Protein AF-A0A8I1V3C8-F1 (afdb_monomer_lite)

Foldseek 3Di:
DAWDKDWFAAAFFAAAKAWEFFPPDPFTWIWIWTAHPQGFIWIKTAALDPDAPQPAFGHRAMFNTETDPPRFGWHYKAWYWQPPDDTKIWMWTQGQQGTWIWMQDPVPGIDTPGHPAGRWQDKAHWDAALVSFKIWIWTAHPVQWIWIWMWTSNPPPPTDIDIDTPGGADRDDWDDFNVRDIPTDRPDPDDDDQQDDDFDFPHFDNARPDGFWGWGAGPQQFIWIWGADPRHIDDIDRLPRPDHFDYKYWYWGPSDVQIKIWMWTHDRRWIWIWIAHPVDNDIGDTDTHMHIHTRDPPDNSYHD

Secondary structure (DSSP, 8-state):
---EEEEEEPPPB-SB-EEEE-S-TTTT-EEEEEEBTTSSEEEEEE---SS--SSSS-TT-B---EEESTT--EEEEEEEE-SSSSS-EEEEEEESSEEEEEEEETTTEEEEEEEEEET-SEE---EE-TTS-EEEEEEE-TTSEEEEEEEEGGGTTS--EEEEEEEE-SS-EEEE-TTS-EEEE--SSS-PPTTPPPS--S----BTTBTTEEEEE-TTSBEEEEEEETTEE-PPB-SSTT-B-SEEEEEEESSSTT-EEEEEEEETTEEEEEEEESSSS-EEEEEE-EEEEEE-TT--S-B-

Sequence (304 aa):
MDVQLLSQSLPSVCGRPGLTQGVYGDRGNLELVAPAEDGGIWVFWFNADAIDRRSGPPPGSWSGGLHFAGVRPVRAVAITQVSHGPDFLEVMVLSDAGAERYYWTPAAGFIDAGILIPHARAISALTVNADGSSFRLAAVSPAGEALRLTAQTTSYPHLDWLIEPAGNATEAVVLDVADGSLGMLVADHVSTPAGAVPGFWSTVNGVSGAEGHLVGIDARGCVVFSQRGSSGWCGQRQPWPDLRVDAVAAARTNLDDGGRIDVVVRRGAALYHGWLSCDHDAVRAPRRIYARAWAQPGTSLHRR

Structure (mmCIF, N/CA/C/O backbone):
data_AF-A0A8I1V3C8-F1
#
_entry.id   AF-A0A8I1V3C8-F1
#
loop_
_atom_site.group_PDB
_atom_site.id
_atom_site.type_symbol
_atom_site.label_atom_id
_atom_site.label_alt_id
_atom_site.label_comp_id
_atom_site.label_asym_id
_atom_site.label_entity_id
_atom_site.label_seq_id
_atom_site.pdbx_PDB_ins_code
_atom_site.Cartn_x
_atom_site.Cartn_y
_atom_site.Cartn_z
_atom_site.occupancy
_atom_site.B_iso_or_equiv
_atom_site.auth_seq_id
_atom_site.auth_comp_id
_atom_site.auth_asym_id
_atom_site.auth_atom_id
_atom_site.pdbx_PDB_model_num
ATOM 1 N N . MET A 1 1 ? 31.945 -11.505 -13.570 1.00 63.16 1 MET A N 1
ATOM 2 C CA . MET A 1 1 ? 30.773 -12.362 -13.293 1.00 63.16 1 MET A CA 1
ATOM 3 C C . MET A 1 1 ? 29.613 -11.792 -14.087 1.00 63.16 1 MET A C 1
ATOM 5 O O . MET A 1 1 ? 29.375 -10.596 -13.957 1.00 63.16 1 MET A O 1
ATOM 9 N N . ASP A 1 2 ? 28.964 -12.595 -14.929 1.00 86.62 2 ASP A N 1
ATOM 10 C CA . ASP A 1 2 ? 27.941 -12.104 -15.859 1.00 86.62 2 ASP A CA 1
ATOM 11 C C . ASP A 1 2 ? 26.604 -11.893 -15.148 1.00 86.62 2 ASP A C 1
ATOM 13 O O . ASP A 1 2 ? 26.043 -12.802 -14.535 1.00 86.62 2 ASP A O 1
ATOM 17 N N . VAL A 1 3 ? 26.114 -10.659 -15.217 1.00 90.56 3 VAL A N 1
ATOM 18 C CA . VAL A 1 3 ? 24.848 -10.225 -14.628 1.00 90.56 3 VAL A CA 1
ATOM 19 C C . VAL A 1 3 ? 23.812 -10.127 -15.744 1.00 90.56 3 VAL A C 1
ATOM 21 O O . VAL A 1 3 ? 24.095 -9.570 -16.803 1.00 90.56 3 VAL A O 1
ATOM 24 N N . GLN A 1 4 ? 22.611 -10.653 -15.511 1.00 93.69 4 GLN A N 1
ATOM 25 C CA . GLN A 1 4 ? 21.502 -10.644 -16.466 1.00 93.69 4 GLN A CA 1
ATOM 26 C C . GLN A 1 4 ? 20.264 -10.013 -15.834 1.00 93.69 4 GLN A C 1
ATOM 28 O O . GLN A 1 4 ? 20.115 -9.997 -14.611 1.00 93.69 4 GLN A O 1
ATOM 33 N N . LEU A 1 5 ? 19.366 -9.488 -16.668 1.00 95.25 5 LEU A N 1
ATOM 34 C CA . LEU A 1 5 ? 18.084 -8.992 -16.189 1.00 95.25 5 LEU A CA 1
ATOM 35 C C . LEU A 1 5 ? 17.168 -10.181 -15.890 1.00 95.25 5 LEU A C 1
ATOM 37 O O . LEU A 1 5 ? 16.652 -10.823 -16.804 1.00 95.25 5 LEU A O 1
ATOM 41 N N . LEU A 1 6 ? 16.961 -10.460 -14.607 1.00 96.00 6 LEU A N 1
ATOM 42 C CA . LEU A 1 6 ? 16.039 -11.495 -14.154 1.00 96.00 6 LEU A CA 1
ATOM 43 C C . LEU A 1 6 ? 14.639 -10.918 -13.955 1.00 96.00 6 LEU A C 1
ATOM 45 O O . LEU A 1 6 ? 14.477 -9.735 -13.648 1.00 96.00 6 LEU A O 1
ATOM 49 N N . SER A 1 7 ? 13.623 -11.773 -14.084 1.00 97.00 7 SER A N 1
ATOM 50 C CA . SER A 1 7 ? 12.245 -11.445 -13.726 1.00 97.00 7 SER A CA 1
ATOM 51 C C . SER A 1 7 ? 11.609 -12.586 -12.940 1.00 97.00 7 SER A C 1
ATOM 53 O O . SER A 1 7 ? 11.687 -13.741 -13.352 1.00 97.00 7 SER A O 1
ATOM 55 N N . GLN A 1 8 ? 10.973 -12.257 -11.818 1.00 96.56 8 GLN A N 1
ATOM 56 C CA . GLN A 1 8 ? 10.329 -13.217 -10.923 1.00 96.56 8 GLN A CA 1
ATOM 57 C C . GLN A 1 8 ? 8.932 -12.715 -10.542 1.00 96.56 8 GLN A C 1
ATOM 59 O O . GLN A 1 8 ? 8.695 -11.509 -10.462 1.00 96.56 8 GLN A O 1
ATOM 64 N N . SER A 1 9 ? 7.980 -13.628 -10.335 1.00 96.62 9 SER A N 1
ATOM 65 C CA . SER A 1 9 ? 6.688 -13.245 -9.744 1.00 96.62 9 SER A CA 1
ATOM 66 C C . SER A 1 9 ? 6.916 -12.709 -8.334 1.00 96.62 9 SER A C 1
ATOM 68 O O . SER A 1 9 ? 7.800 -13.210 -7.650 1.00 96.62 9 SER A O 1
ATOM 70 N N . LEU A 1 10 ? 6.134 -11.723 -7.887 1.00 97.12 10 LEU A N 1
ATOM 71 C CA . LEU A 1 10 ? 6.185 -11.334 -6.475 1.00 97.12 10 LEU A CA 1
ATOM 72 C C . LEU A 1 10 ? 5.788 -12.512 -5.561 1.00 97.12 10 LEU A C 1
ATOM 74 O O . LEU A 1 10 ? 5.023 -13.377 -6.008 1.00 97.12 10 LEU A O 1
ATOM 78 N N . PRO A 1 11 ? 6.270 -12.540 -4.303 1.00 96.56 11 PRO A N 1
ATOM 79 C CA . PRO A 1 11 ? 5.794 -13.481 -3.296 1.00 96.56 11 PRO A CA 1
ATOM 80 C C . PRO A 1 11 ? 4.283 -13.338 -3.088 1.00 96.56 11 PRO A C 1
ATOM 82 O O . PRO A 1 11 ? 3.716 -12.273 -3.346 1.00 96.56 11 PRO A O 1
ATOM 85 N N . SER A 1 12 ? 3.638 -14.401 -2.610 1.00 97.38 12 SER A N 1
ATOM 86 C CA . SER A 1 12 ? 2.216 -14.360 -2.277 1.00 97.38 12 SER A CA 1
ATOM 87 C C . SER A 1 12 ? 1.916 -13.318 -1.200 1.00 97.38 12 SER A C 1
ATOM 89 O O . SER A 1 12 ? 2.594 -13.248 -0.172 1.00 97.38 12 SER A O 1
ATOM 91 N N . VAL A 1 13 ? 0.854 -12.548 -1.417 1.00 97.75 13 VAL A N 1
ATOM 92 C CA . VAL A 1 13 ? 0.369 -11.536 -0.471 1.00 97.75 13 VAL A CA 1
ATOM 93 C C . VAL A 1 13 ? -1.077 -11.789 -0.067 1.00 97.75 13 VAL A C 1
ATOM 95 O O . VAL A 1 13 ? -1.836 -12.438 -0.783 1.00 97.75 13 VAL A O 1
ATOM 98 N N . CYS A 1 14 ? -1.491 -11.215 1.051 1.00 96.00 14 CYS A N 1
ATOM 99 C CA . CYS A 1 14 ? -2.864 -11.247 1.535 1.00 96.00 14 CYS A CA 1
ATOM 100 C C . CYS A 1 14 ? -3.304 -9.847 1.996 1.00 96.00 14 CYS A C 1
ATOM 102 O O . CYS A 1 14 ? -2.627 -8.850 1.742 1.00 96.00 14 CYS A O 1
ATOM 104 N N . GLY A 1 15 ? -4.477 -9.761 2.626 1.00 92.38 15 GLY A N 1
ATOM 105 C CA . GLY A 1 15 ? -4.933 -8.544 3.294 1.00 92.38 15 GLY A CA 1
ATOM 106 C C . GLY A 1 15 ? -5.015 -7.309 2.392 1.00 92.38 15 GLY A C 1
ATOM 107 O O . GLY A 1 15 ? -5.267 -7.400 1.185 1.00 92.38 15 GLY A O 1
ATOM 108 N N . ARG A 1 16 ? -4.849 -6.134 2.996 1.00 91.06 16 ARG A N 1
ATOM 109 C CA . ARG A 1 16 ? -4.963 -4.836 2.325 1.00 91.06 16 ARG A CA 1
ATOM 110 C C . ARG A 1 16 ? -3.594 -4.157 2.207 1.00 91.06 16 ARG A C 1
ATOM 112 O O . ARG A 1 16 ? -2.996 -3.897 3.252 1.00 91.06 16 ARG A O 1
ATOM 119 N N . PRO A 1 17 ? -3.097 -3.880 0.985 1.00 95.06 17 PRO A N 1
ATOM 120 C CA . PRO A 1 17 ? -1.816 -3.207 0.796 1.00 95.06 17 PRO A CA 1
ATOM 121 C C . PRO A 1 17 ? -1.904 -1.703 1.095 1.00 95.06 17 PRO A C 1
ATOM 123 O O . PRO A 1 17 ? -2.995 -1.139 1.189 1.00 95.06 17 PRO A O 1
ATOM 126 N N . GLY A 1 18 ? -0.743 -1.057 1.182 1.00 91.75 18 GLY A N 1
ATOM 127 C CA . GLY A 1 18 ? -0.571 0.391 1.279 1.00 91.75 18 GLY A CA 1
ATOM 128 C C . GLY A 1 18 ? 0.423 0.881 0.225 1.00 91.75 18 GLY A C 1
ATOM 129 O O . GLY A 1 18 ? 1.381 0.179 -0.085 1.00 91.75 18 GLY A O 1
ATOM 130 N N . LEU A 1 19 ? 0.196 2.072 -0.330 1.00 92.50 19 LEU A N 1
ATOM 131 C CA . LEU A 1 19 ? 1.017 2.659 -1.391 1.00 92.50 19 LEU A CA 1
ATOM 132 C C . LEU A 1 19 ? 1.271 4.137 -1.090 1.00 92.50 19 LEU A C 1
ATOM 134 O O . LEU A 1 19 ? 0.330 4.856 -0.761 1.00 92.50 19 LEU A O 1
ATOM 138 N N . THR A 1 20 ? 2.509 4.583 -1.271 1.00 90.19 20 THR A N 1
ATOM 139 C CA . THR A 1 20 ? 2.894 6.000 -1.293 1.00 90.19 20 THR A CA 1
ATOM 140 C C . THR A 1 20 ? 3.932 6.235 -2.391 1.00 90.19 20 THR A C 1
ATOM 142 O O . THR A 1 20 ? 4.468 5.282 -2.957 1.00 90.19 20 THR A O 1
ATOM 145 N N . GLN A 1 21 ? 4.229 7.492 -2.702 1.00 89.50 21 GLN A N 1
ATOM 146 C CA . GLN A 1 21 ? 5.472 7.847 -3.382 1.00 89.50 21 GLN A CA 1
ATOM 147 C C . GLN A 1 21 ? 6.462 8.361 -2.333 1.00 89.50 21 GLN A C 1
ATOM 149 O O . GLN A 1 21 ? 6.111 9.221 -1.524 1.00 89.50 21 GLN A O 1
ATOM 154 N N . GLY A 1 22 ? 7.659 7.782 -2.309 1.00 87.31 22 GLY A N 1
ATOM 155 C CA . GLY A 1 22 ? 8.769 8.232 -1.476 1.00 87.31 22 GLY A CA 1
ATOM 156 C C . GLY A 1 22 ? 9.667 9.223 -2.212 1.00 87.31 22 GLY A C 1
ATOM 157 O O . GLY A 1 22 ? 9.389 9.621 -3.343 1.00 87.31 22 GLY A O 1
ATOM 158 N N . VAL A 1 23 ? 10.777 9.596 -1.579 1.00 87.50 23 VAL A N 1
ATOM 159 C CA . VAL A 1 23 ? 11.783 10.508 -2.163 1.00 87.50 23 VAL A CA 1
ATOM 160 C C . VAL A 1 23 ? 13.037 9.789 -2.669 1.00 87.50 23 VAL A C 1
ATOM 162 O O . VAL A 1 23 ? 13.960 10.429 -3.157 1.00 87.50 23 VAL A O 1
ATOM 165 N N . TYR A 1 24 ? 13.081 8.455 -2.594 1.00 86.12 24 TYR A N 1
ATOM 166 C CA . TYR A 1 24 ? 14.216 7.683 -3.101 1.00 86.12 24 TYR A CA 1
ATOM 167 C C . TYR A 1 24 ? 14.290 7.696 -4.623 1.00 86.12 24 TYR A C 1
ATOM 169 O O . TYR A 1 24 ? 13.282 7.510 -5.304 1.00 86.12 24 TYR A O 1
ATOM 177 N N . GLY A 1 25 ? 15.511 7.800 -5.142 1.00 87.38 25 GLY A N 1
ATOM 178 C CA . GLY A 1 25 ? 15.750 7.995 -6.569 1.00 87.38 25 GLY A CA 1
ATOM 179 C C . GLY A 1 25 ? 15.699 9.472 -6.950 1.00 87.38 25 GLY A C 1
ATOM 180 O O . GLY A 1 25 ? 15.557 10.348 -6.104 1.00 87.38 25 GLY A O 1
ATOM 181 N N . ASP A 1 26 ? 15.831 9.751 -8.238 1.00 89.31 26 ASP A N 1
ATOM 182 C CA . ASP A 1 26 ? 15.771 11.115 -8.772 1.00 89.31 26 ASP A CA 1
ATOM 183 C C . ASP A 1 26 ? 14.329 11.621 -8.884 1.00 89.31 26 ASP A C 1
ATOM 185 O O . ASP A 1 26 ? 14.081 12.824 -8.810 1.00 89.31 26 ASP A O 1
ATOM 189 N N . ARG A 1 27 ? 13.372 10.709 -9.102 1.00 89.06 27 ARG A N 1
ATOM 190 C CA . ARG A 1 27 ? 11.952 11.049 -9.309 1.00 89.06 27 ARG A CA 1
ATOM 191 C C . ARG A 1 27 ? 11.041 10.658 -8.149 1.00 89.06 27 ARG A C 1
ATOM 193 O O . ARG A 1 27 ? 9.856 10.974 -8.194 1.00 89.06 27 ARG A O 1
ATOM 200 N N . GLY A 1 28 ? 11.580 9.989 -7.132 1.00 89.75 28 GLY A N 1
ATOM 201 C CA . GLY A 1 28 ? 10.798 9.393 -6.056 1.00 89.75 28 GLY A CA 1
ATOM 202 C C . GLY A 1 28 ? 10.147 8.081 -6.491 1.00 89.75 28 GLY A C 1
ATOM 203 O O . GLY A 1 28 ? 9.271 8.055 -7.360 1.00 89.75 28 GLY A O 1
ATOM 204 N N . ASN A 1 29 ? 10.567 6.979 -5.883 1.00 92.94 29 ASN A N 1
ATOM 205 C CA . ASN A 1 29 ? 10.003 5.658 -6.127 1.00 92.94 29 ASN A CA 1
ATOM 206 C C . ASN A 1 29 ? 8.577 5.538 -5.582 1.00 92.94 29 ASN A C 1
ATOM 208 O O . ASN A 1 29 ? 8.206 6.194 -4.608 1.00 92.94 29 ASN A O 1
ATOM 212 N N . LEU A 1 30 ? 7.782 4.642 -6.175 1.00 94.25 30 LEU A N 1
ATOM 213 C CA . LEU A 1 30 ? 6.568 4.180 -5.495 1.00 94.25 30 LEU A CA 1
ATOM 214 C C . LEU A 1 30 ? 6.969 3.164 -4.443 1.00 94.25 30 LEU A C 1
ATOM 216 O O . LEU A 1 30 ? 7.661 2.208 -4.776 1.00 94.25 30 LEU A O 1
ATOM 220 N N . GLU A 1 31 ? 6.480 3.340 -3.227 1.00 94.62 31 GLU A N 1
ATOM 221 C CA . GLU A 1 31 ? 6.726 2.466 -2.087 1.00 94.62 31 GLU A CA 1
ATOM 222 C C . GLU A 1 31 ? 5.433 1.717 -1.767 1.00 94.62 31 GLU A C 1
ATOM 224 O O . GLU A 1 31 ? 4.398 2.316 -1.460 1.00 94.62 31 GLU A O 1
ATOM 229 N N . LEU A 1 32 ? 5.481 0.394 -1.885 1.00 96.50 32 LEU A N 1
ATOM 230 C CA . LEU A 1 32 ? 4.351 -0.510 -1.708 1.00 96.50 32 LEU A CA 1
ATOM 231 C C . LEU A 1 32 ? 4.630 -1.434 -0.533 1.00 96.50 32 LEU A C 1
ATOM 233 O O . LEU A 1 32 ? 5.617 -2.162 -0.542 1.00 96.50 32 LEU A O 1
ATOM 237 N N . VAL A 1 33 ? 3.713 -1.482 0.424 1.00 96.94 33 VAL A N 1
ATOM 238 C CA . VAL A 1 33 ? 3.708 -2.500 1.477 1.00 96.94 33 VAL A CA 1
ATOM 239 C C . VAL A 1 33 ? 2.502 -3.408 1.316 1.00 96.94 33 VAL A C 1
ATOM 241 O O . VAL A 1 33 ? 1.397 -2.951 1.018 1.00 96.94 33 VAL A O 1
ATOM 244 N N . ALA A 1 34 ? 2.704 -4.706 1.503 1.00 97.31 34 ALA A N 1
ATOM 245 C CA . ALA A 1 34 ? 1.644 -5.696 1.399 1.00 97.31 34 ALA A CA 1
ATOM 246 C C . ALA A 1 34 ? 1.783 -6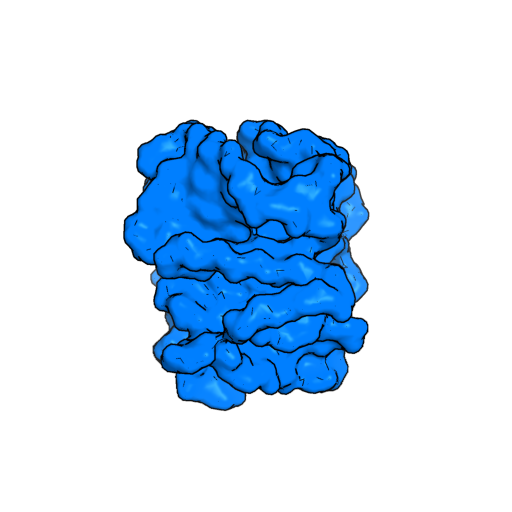.755 2.500 1.00 97.31 34 ALA A C 1
ATOM 248 O O . ALA A 1 34 ? 2.889 -7.262 2.709 1.00 97.31 34 ALA A O 1
ATOM 249 N N . PRO A 1 35 ? 0.683 -7.126 3.179 1.00 97.81 35 PRO A N 1
ATOM 250 C CA . PRO A 1 35 ? 0.680 -8.272 4.077 1.00 97.81 35 PRO A CA 1
ATOM 251 C C . PRO A 1 35 ? 1.119 -9.535 3.333 1.00 97.81 35 PRO A C 1
ATOM 253 O O . PRO A 1 35 ? 0.670 -9.784 2.211 1.00 97.81 35 PRO A O 1
ATOM 256 N N . ALA A 1 36 ? 2.005 -10.321 3.929 1.00 97.75 36 ALA A N 1
ATOM 257 C CA . ALA A 1 36 ? 2.471 -11.569 3.338 1.00 97.75 36 ALA A CA 1
ATOM 258 C C . ALA A 1 36 ? 1.508 -12.722 3.668 1.00 97.75 36 ALA A C 1
ATOM 260 O O . ALA A 1 36 ? 0.981 -12.801 4.778 1.00 97.75 36 ALA A O 1
ATOM 261 N N . GLU A 1 37 ? 1.286 -13.635 2.716 1.00 96.06 37 GLU A N 1
ATOM 262 C CA . GLU A 1 37 ? 0.411 -14.801 2.934 1.00 96.06 37 GLU A CA 1
ATOM 263 C C . GLU A 1 37 ? 0.943 -15.730 4.041 1.00 96.06 37 GLU A C 1
ATOM 265 O O . GLU A 1 37 ? 0.160 -16.297 4.799 1.00 96.06 37 GLU A O 1
ATOM 270 N N . ASP A 1 38 ? 2.266 -15.830 4.185 1.00 93.75 38 ASP A N 1
ATOM 271 C CA . ASP A 1 38 ? 2.954 -16.609 5.220 1.00 93.75 38 ASP A CA 1
ATOM 272 C C . ASP A 1 38 ? 3.261 -15.813 6.505 1.00 93.75 38 ASP A C 1
ATOM 274 O O . ASP A 1 38 ? 4.020 -16.275 7.358 1.00 93.75 38 ASP A O 1
ATOM 278 N N . GLY A 1 39 ? 2.642 -14.638 6.663 1.00 94.75 39 GLY A N 1
ATOM 279 C CA . GLY A 1 39 ? 2.826 -13.745 7.805 1.00 94.75 39 GLY A CA 1
ATOM 280 C C . GLY A 1 39 ? 3.959 -12.735 7.616 1.00 94.75 39 GLY A C 1
ATOM 281 O O . GLY A 1 39 ? 4.860 -12.917 6.800 1.00 94.75 39 GLY A O 1
ATOM 282 N N . GLY A 1 40 ? 3.895 -11.635 8.362 1.00 95.94 40 GLY A N 1
ATOM 283 C CA . GLY A 1 40 ? 4.755 -10.471 8.169 1.00 95.94 40 GLY A CA 1
ATOM 284 C C . GLY A 1 40 ? 4.306 -9.596 7.005 1.00 95.94 40 GLY A C 1
ATOM 285 O O . GLY A 1 40 ? 3.140 -9.599 6.592 1.00 95.94 40 GLY A O 1
ATOM 286 N N 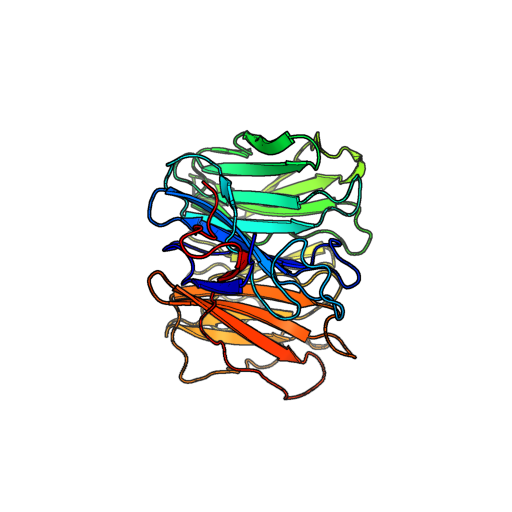. ILE A 1 41 ? 5.238 -8.796 6.498 1.00 97.44 41 ILE A N 1
ATOM 287 C CA . ILE A 1 41 ? 4.969 -7.743 5.519 1.00 97.44 41 ILE A CA 1
ATOM 288 C C . ILE A 1 41 ? 6.078 -7.739 4.476 1.00 97.44 41 ILE A C 1
ATOM 290 O O . ILE A 1 41 ? 7.259 -7.798 4.808 1.00 97.44 41 ILE A O 1
ATOM 294 N N . TRP A 1 42 ? 5.697 -7.617 3.210 1.00 97.69 42 TRP A N 1
ATOM 295 C CA . TRP A 1 42 ? 6.620 -7.286 2.134 1.00 97.69 42 TRP A CA 1
ATOM 296 C C . TRP A 1 42 ? 6.611 -5.787 1.868 1.00 97.69 42 TRP A C 1
ATOM 298 O O . TRP A 1 42 ? 5.538 -5.201 1.721 1.00 97.69 42 TRP A O 1
ATOM 308 N N . VAL A 1 43 ? 7.792 -5.187 1.728 1.00 96.31 43 VAL A N 1
ATOM 309 C CA . VAL A 1 43 ? 7.968 -3.878 1.089 1.00 96.31 43 VAL A CA 1
ATOM 310 C C . VAL A 1 43 ? 8.542 -4.066 -0.314 1.00 96.31 43 VAL A C 1
ATOM 312 O O . VAL A 1 43 ? 9.486 -4.830 -0.510 1.00 96.31 43 VAL A O 1
ATOM 315 N N . PHE A 1 44 ? 7.992 -3.364 -1.294 1.00 97.31 44 PHE A N 1
ATOM 316 C CA . PHE A 1 44 ? 8.465 -3.301 -2.672 1.00 97.31 44 PHE A CA 1
ATOM 317 C C . PHE A 1 44 ? 8.608 -1.842 -3.080 1.00 97.31 44 PHE A C 1
ATOM 319 O O . PHE A 1 44 ? 7.844 -0.999 -2.620 1.00 97.31 44 PHE A O 1
ATOM 326 N N . TRP A 1 45 ? 9.515 -1.570 -4.013 1.00 96.00 45 TRP A N 1
ATOM 327 C CA . TRP A 1 45 ? 9.638 -0.243 -4.604 1.00 96.00 45 TRP A CA 1
ATOM 328 C C . TRP A 1 45 ? 9.649 -0.317 -6.124 1.00 96.00 45 TRP A C 1
ATOM 330 O O . TRP A 1 45 ? 10.246 -1.224 -6.715 1.00 96.00 45 TRP A O 1
ATOM 340 N N . PHE A 1 46 ? 8.965 0.624 -6.763 1.00 96.69 46 PHE A N 1
ATOM 341 C CA . PHE A 1 46 ? 8.990 0.819 -8.207 1.00 96.69 46 PHE A CA 1
ATOM 342 C C . PHE A 1 46 ? 10.036 1.870 -8.549 1.00 96.69 46 PHE A C 1
ATOM 344 O O . PHE A 1 46 ? 9.911 3.009 -8.102 1.00 96.69 46 PHE A O 1
ATOM 351 N N . ASN A 1 47 ? 11.026 1.508 -9.368 1.00 96.06 47 ASN A N 1
ATOM 352 C CA . ASN A 1 47 ? 12.009 2.475 -9.841 1.00 96.06 47 ASN A CA 1
ATOM 353 C C . ASN A 1 47 ? 11.370 3.424 -10.859 1.00 96.06 47 ASN A C 1
ATOM 355 O O . ASN A 1 47 ? 11.092 3.040 -12.000 1.00 96.06 47 ASN A O 1
ATOM 359 N N . ALA A 1 48 ? 11.143 4.657 -10.418 1.00 93.00 48 ALA A N 1
ATOM 360 C CA . ALA A 1 48 ? 10.558 5.726 -11.214 1.00 93.00 48 ALA A CA 1
ATOM 361 C C . ALA A 1 48 ? 11.584 6.506 -12.050 1.00 93.00 48 ALA A C 1
ATOM 363 O O . ALA A 1 48 ? 11.189 7.307 -12.903 1.00 93.00 48 ALA A O 1
ATOM 364 N N . ASP A 1 49 ? 12.879 6.293 -11.818 1.00 91.88 49 ASP A N 1
ATOM 365 C CA . ASP A 1 49 ? 13.947 7.057 -12.453 1.00 91.88 49 ASP A CA 1
ATOM 366 C C . ASP A 1 49 ? 14.015 6.794 -13.958 1.00 91.88 49 ASP A C 1
ATOM 368 O O . ASP A 1 49 ? 13.620 5.741 -14.455 1.00 91.88 49 ASP A O 1
ATOM 372 N N . ALA A 1 50 ? 14.557 7.760 -14.700 1.00 90.81 50 ALA A N 1
ATOM 373 C CA . ALA A 1 50 ? 14.779 7.619 -16.139 1.00 90.81 50 ALA A CA 1
ATOM 374 C C . ALA A 1 50 ? 16.068 6.847 -16.470 1.00 90.81 50 ALA A C 1
ATOM 376 O O . ALA A 1 50 ? 16.191 6.280 -17.555 1.00 90.81 50 ALA A O 1
ATOM 377 N N . ILE A 1 51 ? 17.040 6.845 -15.552 1.00 91.62 51 ILE A N 1
ATOM 378 C CA . ILE A 1 51 ? 18.390 6.326 -15.784 1.00 91.62 51 ILE A CA 1
ATOM 379 C C . ILE A 1 51 ? 18.599 5.049 -14.974 1.00 91.62 51 ILE A C 1
ATOM 381 O O . ILE A 1 51 ? 18.393 5.015 -13.763 1.00 91.62 51 ILE A O 1
ATOM 385 N N . ASP A 1 52 ? 19.062 3.993 -15.643 1.00 91.25 52 ASP A N 1
ATOM 386 C CA . ASP A 1 52 ? 19.419 2.742 -14.981 1.00 91.25 52 ASP A CA 1
ATOM 387 C C . ASP A 1 52 ? 20.804 2.842 -14.331 1.00 91.25 52 ASP A C 1
ATOM 389 O O . ASP A 1 52 ? 21.834 2.845 -15.007 1.00 91.25 52 ASP A O 1
ATOM 393 N N . ARG A 1 53 ? 20.824 2.900 -12.997 1.00 84.69 53 ARG A N 1
ATOM 394 C CA . ARG A 1 53 ? 22.051 2.925 -12.186 1.00 84.69 53 ARG A CA 1
ATOM 395 C C . ARG A 1 53 ? 22.558 1.532 -11.801 1.00 84.69 53 ARG A C 1
ATOM 397 O O . ARG A 1 53 ? 23.584 1.427 -11.134 1.00 84.69 53 ARG A O 1
ATOM 404 N N . ARG A 1 54 ? 21.851 0.460 -12.181 1.00 79.50 54 ARG A N 1
ATOM 405 C CA . ARG A 1 54 ? 22.150 -0.947 -11.845 1.00 79.50 54 ARG A CA 1
ATOM 406 C C . ARG A 1 54 ? 22.306 -1.262 -10.347 1.00 79.50 54 ARG A C 1
ATOM 408 O O . ARG A 1 54 ? 22.812 -2.323 -10.000 1.00 79.50 54 ARG A O 1
ATOM 415 N N . SER A 1 55 ? 21.842 -0.387 -9.457 1.00 77.12 55 SER A N 1
ATOM 416 C CA . SER A 1 55 ? 21.861 -0.574 -7.997 1.00 77.12 55 SER A CA 1
ATOM 417 C C . SER A 1 55 ? 20.560 -1.171 -7.435 1.00 77.12 55 SER A C 1
ATOM 419 O O . SER A 1 55 ? 20.419 -1.334 -6.224 1.00 77.12 55 SER A O 1
ATOM 421 N N . GLY A 1 56 ? 19.604 -1.525 -8.298 1.00 86.12 56 GLY A N 1
ATOM 422 C CA . GLY A 1 56 ? 18.279 -2.006 -7.915 1.00 86.12 56 GLY A CA 1
ATOM 423 C C . GLY A 1 56 ? 17.464 -2.495 -9.119 1.00 86.12 56 GLY A C 1
ATOM 424 O O . GLY A 1 56 ? 18.056 -2.915 -10.120 1.00 86.12 56 GLY A O 1
ATOM 425 N N . PRO A 1 57 ? 16.118 -2.475 -9.045 1.00 94.38 57 PRO A N 1
ATOM 426 C CA . PRO A 1 57 ? 15.301 -2.738 -10.223 1.00 94.38 57 PRO A CA 1
ATOM 427 C C . PRO A 1 57 ? 15.595 -1.699 -11.316 1.00 94.38 57 PRO A C 1
ATOM 429 O O . PRO A 1 57 ? 15.815 -0.528 -10.993 1.00 94.38 57 PRO A O 1
ATOM 432 N N . PRO A 1 58 ? 15.604 -2.088 -12.602 1.00 95.81 58 PRO A N 1
ATOM 433 C CA . PRO A 1 58 ? 15.773 -1.122 -13.681 1.00 95.81 58 PRO A CA 1
ATOM 434 C C . PRO A 1 58 ? 14.589 -0.138 -13.720 1.00 95.81 58 PRO A C 1
ATOM 436 O O . PRO A 1 58 ? 13.502 -0.476 -13.232 1.00 95.81 58 PRO A O 1
ATOM 439 N N . PRO A 1 59 ? 14.765 1.044 -14.337 1.00 95.56 59 PRO A N 1
ATOM 440 C CA . PRO A 1 59 ? 13.691 1.986 -14.630 1.00 95.56 59 PRO A CA 1
ATOM 441 C C . PRO A 1 59 ? 12.398 1.316 -15.099 1.00 95.56 59 PRO A C 1
ATOM 443 O O . PRO A 1 59 ? 12.404 0.419 -15.949 1.00 95.56 59 PRO A O 1
ATOM 446 N N . GLY A 1 60 ? 11.272 1.743 -14.535 1.00 94.81 60 GLY A N 1
ATOM 447 C CA . GLY A 1 60 ? 9.956 1.231 -14.903 1.00 94.81 60 GLY A CA 1
ATOM 448 C C . GLY A 1 60 ? 9.650 -0.178 -14.385 1.00 94.81 60 GLY A C 1
ATOM 449 O O . GLY A 1 60 ? 8.740 -0.831 -14.904 1.00 94.81 60 GLY A O 1
ATOM 450 N N . SER A 1 61 ? 10.405 -0.675 -13.401 1.00 97.00 61 SER A N 1
ATOM 451 C CA . SER A 1 61 ? 10.232 -2.017 -12.837 1.00 97.00 61 SER A CA 1
ATOM 452 C C . SER A 1 61 ? 10.156 -2.019 -11.313 1.00 97.00 61 SER A C 1
ATOM 454 O O . SER A 1 61 ? 10.690 -1.144 -10.635 1.00 97.00 61 SER A O 1
ATOM 456 N N . TRP A 1 62 ? 9.495 -3.047 -10.781 1.00 98.06 62 TRP A N 1
ATOM 457 C CA . TRP A 1 62 ? 9.379 -3.291 -9.347 1.00 98.06 62 TRP A CA 1
ATOM 458 C C . TRP A 1 62 ? 10.567 -4.093 -8.817 1.00 98.06 62 TRP A C 1
ATOM 460 O O . TRP A 1 62 ? 11.109 -4.965 -9.506 1.00 98.06 62 TRP A O 1
ATOM 470 N N . SER A 1 63 ? 10.950 -3.816 -7.575 1.00 97.25 63 SER A N 1
ATOM 471 C CA . SER A 1 63 ? 11.964 -4.572 -6.849 1.00 97.25 63 SER A CA 1
ATOM 472 C C . SER A 1 63 ? 11.494 -5.988 -6.502 1.00 97.25 63 SER A C 1
ATOM 474 O O . SER A 1 63 ? 10.314 -6.326 -6.596 1.00 97.25 63 SER A O 1
ATOM 476 N N . GLY A 1 64 ? 12.435 -6.836 -6.078 1.00 94.94 64 GLY A N 1
ATOM 477 C CA . GLY A 1 64 ? 12.111 -8.134 -5.477 1.00 94.94 64 GLY A CA 1
ATOM 478 C C . GLY A 1 64 ? 11.586 -8.049 -4.046 1.00 94.94 64 GLY A C 1
ATOM 479 O O . GLY A 1 64 ? 11.049 -9.031 -3.545 1.00 94.94 64 GLY A O 1
ATOM 480 N N . GLY A 1 65 ? 11.673 -6.877 -3.425 1.00 94.38 65 GLY A N 1
ATOM 481 C CA . GLY A 1 65 ? 11.153 -6.609 -2.096 1.00 94.38 65 GLY A CA 1
ATOM 482 C C . GLY A 1 65 ? 11.980 -7.157 -0.934 1.00 94.38 65 GLY A C 1
ATOM 483 O O . GLY A 1 65 ? 12.890 -7.977 -1.104 1.00 94.38 65 GLY A O 1
ATOM 484 N N . LEU A 1 66 ? 11.655 -6.641 0.249 1.00 94.25 66 LEU A N 1
ATOM 485 C CA . LEU A 1 66 ? 12.219 -7.015 1.544 1.00 94.25 66 LEU A CA 1
ATOM 486 C C . LEU A 1 66 ? 11.070 -7.462 2.453 1.00 94.25 66 LEU A C 1
ATOM 488 O O . LEU A 1 66 ? 10.038 -6.791 2.505 1.00 94.25 66 LEU A O 1
ATOM 492 N N . HIS A 1 67 ? 11.240 -8.576 3.154 1.00 95.62 67 HIS A N 1
ATOM 493 C CA . HIS A 1 67 ? 10.285 -9.047 4.156 1.00 95.62 67 HIS A CA 1
ATOM 494 C C . HIS A 1 67 ? 10.658 -8.522 5.547 1.00 95.62 67 HIS A C 1
ATOM 496 O O . HIS A 1 67 ? 11.838 -8.408 5.873 1.00 95.62 67 HIS A O 1
ATOM 502 N N . PHE A 1 68 ? 9.662 -8.166 6.357 1.00 94.50 68 PHE A N 1
ATOM 503 C CA . PHE A 1 68 ? 9.848 -7.742 7.746 1.00 94.50 68 PHE A CA 1
ATOM 504 C C . PHE A 1 68 ? 8.611 -8.061 8.606 1.00 94.50 68 PHE A C 1
ATOM 506 O O . PHE A 1 68 ? 7.628 -8.626 8.126 1.00 94.50 68 PHE A O 1
ATOM 513 N N . ALA A 1 69 ? 8.665 -7.700 9.895 1.00 91.00 69 ALA A N 1
ATOM 514 C CA . ALA A 1 69 ? 7.612 -7.926 10.899 1.00 91.00 69 ALA A CA 1
ATOM 515 C C . ALA A 1 69 ? 7.327 -9.410 11.245 1.00 91.00 69 ALA A C 1
ATOM 517 O O . ALA A 1 69 ? 6.301 -9.740 11.845 1.00 91.00 69 ALA A O 1
ATOM 518 N N . GLY A 1 70 ? 8.276 -10.305 10.946 1.00 86.19 70 GLY A N 1
ATOM 519 C CA . GLY A 1 70 ? 8.240 -11.709 11.365 1.00 86.19 70 GLY A CA 1
ATOM 520 C C . GLY A 1 70 ? 7.148 -12.519 10.662 1.00 86.19 70 GLY A C 1
ATOM 521 O O . GLY A 1 70 ? 6.843 -12.273 9.509 1.00 86.19 70 GLY A O 1
ATOM 522 N N . VAL A 1 71 ? 6.568 -13.508 11.348 1.00 87.25 71 VAL A N 1
ATOM 523 C CA . VAL A 1 71 ? 5.590 -14.463 10.769 1.00 87.25 71 VAL A CA 1
ATOM 524 C C . VAL A 1 71 ? 4.151 -14.228 11.244 1.00 87.25 71 VAL A C 1
ATOM 526 O O . VAL A 1 71 ? 3.284 -15.084 11.079 1.00 87.25 71 VAL A O 1
ATOM 529 N N . ARG A 1 72 ? 3.873 -13.088 11.889 1.00 90.56 72 ARG A N 1
ATOM 530 C CA . ARG A 1 72 ? 2.528 -12.795 12.407 1.00 90.56 72 ARG A CA 1
ATOM 531 C C . ARG A 1 72 ? 1.569 -12.486 11.251 1.00 90.56 72 ARG A C 1
ATOM 533 O O . ARG A 1 72 ? 1.943 -11.708 10.374 1.00 90.56 72 ARG A O 1
ATOM 540 N N . PRO A 1 73 ? 0.341 -13.029 11.237 1.00 94.06 73 PRO A N 1
ATOM 541 C CA . PRO A 1 73 ? -0.659 -12.646 10.248 1.00 94.06 73 PRO A CA 1
ATOM 542 C C . PRO A 1 73 ? -0.968 -11.147 10.313 1.00 94.06 73 PRO A C 1
ATOM 544 O O . PRO A 1 73 ? -1.209 -10.590 11.385 1.00 94.06 73 PRO A O 1
ATOM 547 N N . VAL A 1 74 ? -0.985 -10.502 9.148 1.00 96.31 74 VAL A N 1
ATOM 548 C CA . VAL A 1 74 ? -1.309 -9.082 8.999 1.00 96.31 74 VAL A CA 1
ATOM 549 C C . VAL A 1 74 ? -2.552 -8.951 8.121 1.00 96.31 74 VAL A C 1
ATOM 551 O O . VAL A 1 74 ? -2.648 -9.551 7.053 1.00 96.31 74 VAL A O 1
ATOM 554 N N . ARG A 1 75 ? -3.527 -8.159 8.574 1.00 92.81 75 ARG A N 1
ATOM 555 C CA . ARG A 1 75 ? -4.813 -7.945 7.891 1.00 92.81 75 ARG A CA 1
ATOM 556 C C . ARG A 1 75 ? -4.765 -6.748 6.946 1.00 92.81 75 ARG A C 1
ATOM 558 O O . ARG A 1 75 ? -5.309 -6.801 5.843 1.00 92.81 75 ARG A O 1
ATOM 565 N N . ALA A 1 76 ? -4.111 -5.668 7.359 1.00 91.62 76 ALA A N 1
ATOM 566 C CA . ALA A 1 76 ? -3.992 -4.451 6.567 1.00 91.62 76 ALA A CA 1
ATOM 567 C C . ALA A 1 76 ? -2.720 -3.686 6.915 1.00 91.62 76 ALA A C 1
ATOM 569 O O . ALA A 1 76 ? -2.232 -3.765 8.040 1.00 91.62 76 ALA A O 1
ATOM 570 N N . VAL A 1 77 ? -2.233 -2.905 5.958 1.00 94.12 77 VAL A N 1
ATOM 571 C CA . VAL A 1 77 ? -1.159 -1.938 6.175 1.00 94.12 77 VAL A CA 1
ATOM 572 C C . VAL A 1 77 ? -1.519 -0.589 5.558 1.00 94.12 77 VAL A C 1
ATOM 574 O O . VAL A 1 77 ? -2.295 -0.517 4.604 1.00 94.12 77 VAL A O 1
ATOM 577 N N . ALA A 1 78 ? -0.945 0.478 6.098 1.00 90.25 78 ALA A N 1
ATOM 578 C CA . ALA A 1 78 ? -0.900 1.801 5.492 1.00 90.25 78 ALA A CA 1
ATOM 579 C C . ALA A 1 78 ? 0.539 2.321 5.560 1.00 90.25 78 ALA A C 1
ATOM 581 O O . ALA A 1 78 ? 1.264 1.989 6.492 1.00 90.25 78 ALA A O 1
ATOM 582 N N . ILE A 1 79 ? 0.953 3.115 4.577 1.00 92.00 79 ILE A N 1
ATOM 583 C CA . ILE A 1 79 ? 2.309 3.662 4.489 1.00 92.00 79 ILE A CA 1
ATOM 584 C C . ILE A 1 79 ? 2.253 5.126 4.081 1.00 92.00 79 ILE A C 1
ATOM 586 O O . ILE A 1 79 ? 1.407 5.505 3.272 1.00 92.00 79 ILE A O 1
ATOM 590 N N . THR A 1 80 ? 3.176 5.922 4.603 1.00 87.88 80 THR A N 1
ATOM 591 C CA . THR A 1 80 ? 3.459 7.262 4.091 1.00 87.88 80 THR A CA 1
ATOM 592 C C . THR A 1 80 ? 4.956 7.558 4.140 1.00 87.88 80 THR A C 1
ATOM 594 O O . THR A 1 80 ? 5.708 6.929 4.889 1.00 87.88 80 THR A O 1
ATOM 597 N N . GLN A 1 81 ? 5.377 8.535 3.341 1.00 85.56 81 GLN A N 1
ATOM 598 C CA . GLN A 1 81 ? 6.700 9.140 3.438 1.00 85.56 81 GLN A CA 1
ATOM 599 C C . GLN A 1 81 ? 6.672 10.247 4.492 1.00 85.56 81 GLN A C 1
ATOM 601 O O . GLN A 1 81 ? 5.761 11.079 4.520 1.00 85.56 81 GLN A O 1
ATOM 606 N N . VAL A 1 82 ? 7.695 10.283 5.335 1.00 81.94 82 VAL A N 1
ATOM 607 C CA . VAL A 1 82 ? 7.892 11.341 6.323 1.00 81.94 82 VAL A CA 1
ATOM 608 C C . VAL A 1 82 ? 8.781 12.420 5.719 1.00 81.94 82 VAL A C 1
ATOM 610 O O . VAL A 1 82 ? 9.843 12.121 5.175 1.00 81.94 82 VAL A O 1
ATOM 613 N N . SER A 1 83 ? 8.335 13.674 5.808 1.00 73.44 83 SER A N 1
ATOM 614 C CA . SER A 1 83 ? 9.072 14.844 5.311 1.00 73.44 83 SER A CA 1
ATOM 615 C C . SER A 1 83 ? 10.168 15.325 6.268 1.00 73.44 83 SER A C 1
ATOM 617 O O . SER A 1 83 ? 11.098 16.003 5.844 1.00 73.44 83 SER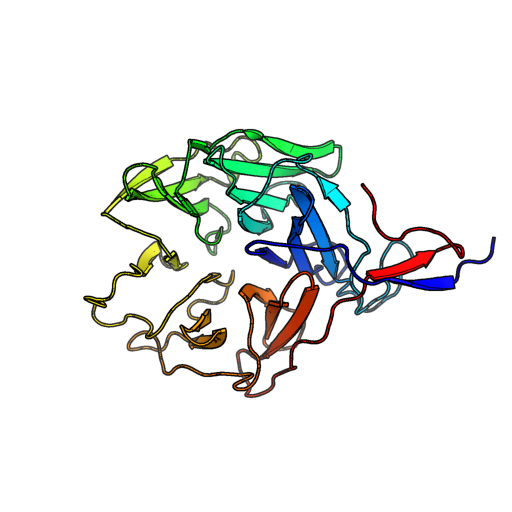 A O 1
ATOM 619 N N . HIS A 1 84 ? 10.058 14.989 7.557 1.00 68.94 84 HIS A N 1
ATOM 620 C CA . HIS A 1 84 ? 11.001 15.366 8.608 1.00 68.94 84 HIS A CA 1
ATOM 621 C C . HIS A 1 84 ? 11.925 14.188 8.969 1.00 68.94 84 HIS A C 1
ATOM 623 O O . HIS A 1 84 ? 11.464 13.139 9.415 1.00 68.94 84 HIS A O 1
ATOM 629 N N . GLY A 1 85 ? 13.239 14.377 8.807 1.00 64.50 85 GLY A N 1
ATOM 630 C CA . GLY A 1 85 ? 14.270 13.355 9.051 1.00 64.50 85 GLY A CA 1
ATOM 631 C C . GLY A 1 85 ? 14.884 12.789 7.758 1.00 64.50 85 GLY A C 1
ATOM 632 O O . GLY A 1 85 ? 14.537 13.255 6.678 1.00 64.50 85 GLY A O 1
ATOM 633 N N . PRO A 1 86 ? 15.828 11.828 7.839 1.00 65.38 86 PRO A N 1
ATOM 634 C CA . PRO A 1 86 ? 16.520 11.225 6.690 1.00 65.38 86 PRO A CA 1
ATOM 635 C C . PRO A 1 86 ? 15.622 10.272 5.879 1.00 65.38 86 PRO A C 1
ATOM 637 O O . PRO A 1 86 ? 15.865 9.066 5.821 1.00 65.38 86 PRO A O 1
ATOM 640 N N . ASP A 1 87 ? 14.588 10.834 5.256 1.00 70.31 87 ASP A N 1
ATOM 641 C CA . ASP A 1 87 ? 13.705 10.178 4.292 1.00 70.31 87 ASP A CA 1
ATOM 642 C C . ASP A 1 87 ? 13.014 8.925 4.841 1.00 70.31 87 ASP A C 1
ATOM 644 O O . ASP A 1 87 ? 13.009 7.868 4.220 1.00 70.31 87 ASP A O 1
ATOM 648 N N . PHE A 1 88 ? 12.397 9.018 6.015 1.00 82.19 88 PHE A N 1
ATOM 649 C CA . PHE A 1 88 ? 11.771 7.860 6.647 1.00 82.19 88 PHE A CA 1
ATOM 650 C C . PHE A 1 88 ? 10.456 7.420 5.989 1.00 82.19 88 PHE A C 1
ATOM 652 O O . PHE A 1 88 ? 9.659 8.240 5.538 1.00 82.19 88 PHE A O 1
ATOM 659 N N . LEU A 1 89 ? 10.189 6.113 6.031 1.00 89.31 89 LEU A N 1
ATOM 660 C CA . LEU A 1 89 ? 8.864 5.547 5.772 1.00 89.31 89 LEU A CA 1
ATOM 661 C C . LEU A 1 89 ? 8.196 5.213 7.100 1.00 89.31 89 LEU A C 1
ATOM 663 O O . LEU A 1 89 ? 8.816 4.594 7.966 1.00 89.31 89 LEU A O 1
ATOM 667 N N . GLU A 1 90 ? 6.931 5.584 7.230 1.00 92.75 90 GLU A N 1
ATOM 668 C CA . GLU A 1 90 ? 6.088 5.275 8.381 1.00 92.75 90 GLU A CA 1
ATOM 669 C C . GLU A 1 90 ? 5.018 4.279 7.932 1.00 92.75 90 GLU A C 1
ATOM 671 O O . GLU A 1 90 ? 4.324 4.510 6.938 1.00 92.75 90 GLU A O 1
ATOM 676 N N . VAL A 1 91 ? 4.901 3.161 8.647 1.00 94.81 91 VAL A N 1
ATOM 677 C CA . VAL A 1 91 ? 4.007 2.053 8.310 1.00 94.81 91 VAL A CA 1
ATOM 678 C C . VAL A 1 91 ? 3.110 1.734 9.498 1.00 94.81 91 VAL A C 1
ATOM 680 O O . VAL A 1 91 ? 3.579 1.364 10.572 1.00 94.81 91 VAL A O 1
ATOM 683 N N . MET A 1 92 ? 1.803 1.810 9.270 1.00 94.31 92 MET A N 1
ATOM 684 C CA . MET A 1 92 ? 0.788 1.327 10.202 1.00 94.31 92 MET A CA 1
ATOM 685 C C . MET A 1 92 ? 0.358 -0.070 9.803 1.00 94.31 92 MET A C 1
ATOM 687 O O . MET A 1 92 ? 0.079 -0.332 8.632 1.00 94.31 92 MET A O 1
ATOM 691 N N . VAL A 1 93 ? 0.280 -0.960 10.780 1.00 95.88 93 VAL A N 1
ATOM 692 C CA . VAL A 1 93 ? -0.007 -2.379 10.590 1.00 95.88 93 VAL A CA 1
ATOM 693 C C . VAL A 1 93 ? -1.217 -2.745 11.423 1.00 95.88 93 VAL A C 1
ATOM 695 O O . VAL A 1 93 ? -1.304 -2.389 12.589 1.00 95.88 93 VAL A O 1
ATOM 698 N N . LEU A 1 94 ? -2.154 -3.474 10.834 1.00 94.88 94 LEU A N 1
ATOM 699 C CA . LEU A 1 94 ? -3.271 -4.074 11.545 1.00 94.88 94 LEU A CA 1
ATOM 700 C C . LEU A 1 94 ? -3.067 -5.584 11.607 1.00 94.88 94 LEU A C 1
ATOM 702 O O . LEU A 1 94 ? -3.182 -6.265 10.585 1.00 94.88 94 LEU A O 1
ATOM 706 N N . SER A 1 95 ? -2.811 -6.102 12.802 1.00 95.31 95 SER A N 1
ATOM 707 C CA . SER A 1 95 ? -2.732 -7.534 13.102 1.00 95.31 95 SER A CA 1
ATOM 708 C C . SER A 1 95 ? -3.811 -7.927 14.120 1.00 95.31 95 SER A C 1
ATOM 710 O O . SER A 1 95 ? -4.689 -7.130 14.460 1.00 95.31 95 SER A O 1
ATOM 712 N N . ASP A 1 96 ? -3.772 -9.158 14.623 1.00 92.00 96 ASP A N 1
ATOM 713 C CA . ASP A 1 96 ? -4.638 -9.589 15.731 1.00 92.00 96 ASP A CA 1
ATOM 714 C C . ASP A 1 96 ? -4.224 -8.973 17.081 1.00 92.00 96 ASP A C 1
ATOM 716 O O . ASP A 1 96 ? -5.041 -8.859 18.000 1.00 92.00 96 ASP A O 1
ATOM 720 N N . ALA A 1 97 ? -2.969 -8.520 17.194 1.00 94.56 97 ALA A N 1
ATOM 721 C CA . ALA A 1 97 ? -2.485 -7.786 18.360 1.00 94.56 97 ALA A CA 1
ATOM 722 C C . ALA A 1 97 ? -3.039 -6.353 18.402 1.00 94.56 97 ALA A C 1
ATOM 724 O O . ALA A 1 97 ? -3.221 -5.800 19.485 1.00 94.56 97 ALA A O 1
ATOM 725 N N . GLY A 1 98 ? -3.358 -5.769 17.243 1.00 95.00 98 GLY A N 1
ATOM 726 C CA . GLY A 1 98 ? -3.987 -4.458 17.126 1.00 95.00 98 GLY A CA 1
ATOM 727 C C . GLY A 1 98 ? -3.401 -3.600 16.011 1.00 95.00 98 GLY A C 1
ATOM 728 O O . GLY A 1 98 ? -2.904 -4.124 15.014 1.00 95.00 98 GLY A O 1
ATOM 729 N N . ALA A 1 99 ? -3.499 -2.280 16.180 1.00 94.50 99 ALA A N 1
ATOM 730 C CA . ALA A 1 99 ? -2.828 -1.306 15.330 1.00 94.50 99 ALA A CA 1
ATOM 731 C C . ALA A 1 99 ? -1.402 -1.083 15.850 1.00 94.50 99 ALA A C 1
ATOM 733 O O . ALA A 1 99 ? -1.219 -0.620 16.977 1.00 94.50 99 ALA A O 1
ATOM 734 N N . GLU A 1 100 ? -0.411 -1.423 15.037 1.00 95.44 100 GLU A N 1
ATOM 735 C CA . GLU A 1 100 ? 1.016 -1.401 15.357 1.00 95.44 100 GLU A CA 1
ATOM 736 C C . GLU A 1 100 ? 1.748 -0.426 14.444 1.00 95.44 100 GLU A C 1
ATOM 738 O O . GLU A 1 100 ? 1.344 -0.197 13.299 1.00 95.44 100 GLU A O 1
ATOM 743 N N . ARG A 1 101 ? 2.847 0.122 14.952 1.00 95.56 101 ARG A N 1
ATOM 744 C CA . ARG A 1 101 ? 3.656 1.106 14.252 1.00 95.56 101 ARG A CA 1
ATOM 745 C C . ARG A 1 101 ? 5.021 0.527 13.900 1.00 95.56 101 ARG A C 1
ATOM 747 O O . ARG A 1 101 ? 5.734 0.029 14.766 1.00 95.56 101 ARG A O 1
ATOM 754 N N . TYR A 1 102 ? 5.411 0.684 12.643 1.00 95.25 102 TYR A N 1
ATOM 755 C CA . TYR A 1 102 ? 6.759 0.421 12.157 1.00 95.25 102 TYR A CA 1
ATOM 756 C C . TYR A 1 102 ? 7.295 1.652 11.444 1.00 95.25 102 TYR A C 1
ATOM 758 O O . TYR A 1 102 ? 6.547 2.371 10.783 1.00 95.25 102 TYR A O 1
ATOM 766 N N . TYR A 1 103 ? 8.604 1.860 11.510 1.00 93.06 103 TYR A N 1
ATOM 767 C CA . TYR A 1 103 ? 9.248 2.880 10.695 1.00 93.06 103 TYR A CA 1
ATOM 768 C C . TYR A 1 103 ? 10.580 2.419 10.133 1.00 93.06 103 TYR A C 1
ATOM 770 O O . TYR A 1 103 ? 11.318 1.671 10.768 1.00 93.06 103 TYR A O 1
ATOM 778 N N . TRP A 1 104 ? 10.894 2.876 8.928 1.00 90.44 104 TRP A N 1
ATOM 779 C CA . TRP A 1 104 ? 12.170 2.607 8.282 1.00 90.44 104 TRP A CA 1
ATOM 780 C C . TRP A 1 104 ? 13.214 3.642 8.690 1.00 90.44 104 TRP A C 1
ATOM 782 O O . TRP A 1 104 ? 12.900 4.825 8.779 1.00 90.44 104 TRP A O 1
ATOM 792 N N . THR A 1 105 ? 14.463 3.208 8.863 1.00 83.31 105 THR A N 1
ATOM 793 C CA . THR A 1 105 ? 15.643 4.078 8.931 1.00 83.31 105 THR A CA 1
ATOM 794 C C . THR A 1 105 ? 16.733 3.580 7.976 1.00 83.31 105 THR A C 1
ATOM 796 O O . THR A 1 105 ? 16.877 2.364 7.816 1.00 83.31 105 THR A O 1
ATOM 799 N N . PRO A 1 106 ? 17.574 4.468 7.407 1.00 77.56 106 PRO A N 1
ATOM 800 C CA . PRO A 1 106 ? 18.679 4.032 6.552 1.00 77.56 106 PRO A CA 1
ATOM 801 C C . PRO A 1 106 ? 19.668 3.099 7.261 1.00 77.56 106 PRO A C 1
ATOM 803 O O . PRO A 1 106 ? 20.245 2.216 6.635 1.00 77.56 106 PRO A O 1
ATOM 806 N N . ALA A 1 107 ? 19.870 3.302 8.566 1.00 82.25 107 ALA A N 1
ATOM 807 C CA . ALA A 1 107 ? 20.881 2.591 9.342 1.00 82.25 107 ALA A CA 1
ATOM 808 C C . ALA A 1 107 ? 20.419 1.211 9.831 1.00 82.25 107 ALA A C 1
ATOM 810 O O . ALA A 1 107 ? 21.224 0.284 9.868 1.00 82.25 107 ALA A O 1
ATOM 811 N N . ALA A 1 108 ? 19.150 1.073 10.224 1.00 84.81 108 ALA A N 1
ATOM 812 C CA . ALA A 1 108 ? 18.644 -0.131 10.888 1.00 84.81 108 ALA A CA 1
ATOM 813 C C . ALA A 1 108 ? 17.523 -0.849 10.119 1.00 84.81 108 ALA A C 1
ATOM 815 O O . ALA A 1 108 ? 17.075 -1.907 10.552 1.00 84.81 108 ALA A O 1
ATOM 816 N N . GLY A 1 109 ? 17.062 -0.309 8.986 1.00 88.94 109 GLY A N 1
ATOM 817 C CA . GLY A 1 109 ? 15.886 -0.833 8.293 1.00 88.94 109 GLY A CA 1
ATOM 818 C C . GLY A 1 109 ? 14.603 -0.566 9.084 1.00 88.94 109 GLY A C 1
ATOM 819 O O . GLY A 1 109 ? 14.487 0.476 9.731 1.00 88.94 109 GLY A O 1
ATOM 820 N N . PHE A 1 110 ? 13.631 -1.480 9.002 1.00 92.25 110 PHE A N 1
ATOM 821 C CA . PHE A 1 110 ? 12.357 -1.353 9.715 1.00 92.25 110 PHE A CA 1
ATOM 822 C C . PHE A 1 110 ? 12.506 -1.656 11.207 1.00 92.25 110 PHE A C 1
ATOM 824 O O . PHE A 1 110 ? 12.958 -2.734 11.591 1.00 92.25 110 PHE A O 1
ATOM 831 N N . ILE A 1 111 ? 12.064 -0.712 12.031 1.00 93.44 111 ILE A N 1
ATOM 832 C CA . ILE A 1 111 ? 12.036 -0.783 13.489 1.00 93.44 111 ILE A CA 1
ATOM 833 C C . ILE A 1 111 ? 10.581 -0.912 13.942 1.00 93.44 111 ILE A C 1
ATOM 835 O O . ILE A 1 111 ? 9.710 -0.190 13.456 1.00 93.44 111 ILE A O 1
ATOM 839 N N . ASP A 1 112 ? 10.336 -1.831 14.874 1.00 94.75 112 ASP A N 1
ATOM 840 C CA . ASP A 1 112 ? 9.058 -1.981 15.573 1.00 94.75 112 ASP A CA 1
ATOM 841 C C . ASP A 1 112 ? 8.944 -0.914 16.672 1.00 94.75 112 ASP A C 1
ATOM 843 O O . ASP A 1 112 ? 9.782 -0.852 17.574 1.00 94.75 112 ASP A O 1
ATOM 847 N N . ALA A 1 113 ? 7.931 -0.054 16.575 1.00 94.44 113 ALA A N 1
ATOM 848 C CA . ALA A 1 113 ? 7.648 1.001 17.546 1.00 94.44 113 ALA A CA 1
ATOM 849 C C . ALA A 1 113 ? 6.510 0.631 18.513 1.00 94.44 113 ALA A C 1
ATOM 851 O O . ALA A 1 113 ? 6.115 1.458 19.338 1.00 94.44 113 ALA A O 1
ATOM 852 N N . GLY A 1 114 ? 5.994 -0.596 18.430 1.00 94.56 114 GLY A N 1
ATOM 853 C CA . GLY A 1 114 ? 4.984 -1.136 19.324 1.00 94.56 114 GLY A CA 1
ATOM 854 C C . GLY A 1 114 ? 3.540 -0.910 18.880 1.00 94.56 114 GLY A C 1
ATOM 855 O O . GLY A 1 114 ? 3.229 -0.439 17.782 1.00 94.56 114 GLY A O 1
ATOM 856 N N . ILE A 1 115 ? 2.635 -1.299 19.776 1.00 95.75 115 ILE A N 1
ATOM 857 C CA . ILE A 1 115 ? 1.187 -1.284 19.571 1.00 95.75 115 ILE A CA 1
ATOM 858 C C . ILE A 1 115 ? 0.631 0.073 20.013 1.00 95.75 115 ILE A C 1
ATOM 860 O O . ILE A 1 115 ? 0.794 0.456 21.169 1.00 95.75 115 ILE A O 1
ATOM 864 N N . LEU A 1 116 ? -0.070 0.768 19.114 1.00 95.00 116 LEU A N 1
ATOM 865 C CA . LEU A 1 116 ? -0.789 2.009 19.418 1.00 95.00 116 LEU A CA 1
ATOM 866 C C . LEU A 1 116 ? -2.171 1.721 20.002 1.00 95.00 116 LEU A C 1
ATOM 868 O O . LEU A 1 116 ? -2.536 2.276 21.034 1.00 95.00 116 LEU A O 1
ATOM 872 N N . ILE A 1 117 ? -2.936 0.840 19.349 1.00 95.25 117 ILE A N 1
ATOM 873 C CA . ILE A 1 117 ? -4.298 0.476 19.763 1.00 95.25 117 ILE A CA 1
ATOM 874 C C . ILE A 1 117 ? -4.399 -1.051 19.852 1.00 95.25 117 ILE A C 1
ATOM 876 O O . ILE A 1 117 ? -4.534 -1.711 18.815 1.00 95.25 117 ILE A O 1
ATOM 880 N N . PRO A 1 118 ? -4.349 -1.63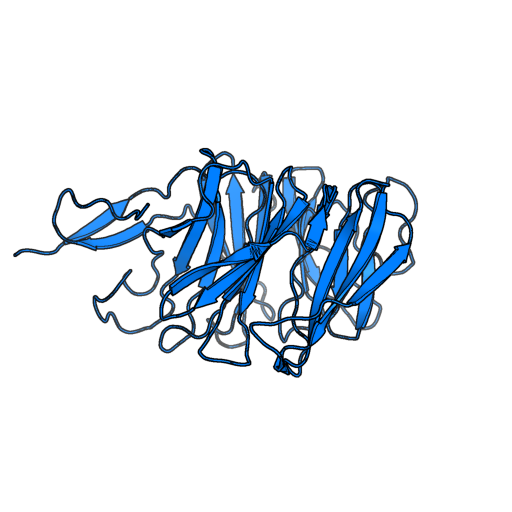5 21.062 1.00 96.44 118 PRO A N 1
ATOM 881 C CA . PRO A 1 118 ? -4.503 -3.073 21.251 1.00 96.44 118 PRO A CA 1
ATOM 882 C C . PRO A 1 118 ? -5.829 -3.586 20.693 1.00 96.44 118 PRO A C 1
ATOM 884 O O . PRO A 1 118 ? -6.875 -2.969 20.886 1.00 96.44 118 PRO A O 1
ATOM 887 N N . HIS A 1 119 ? -5.776 -4.719 19.995 1.00 94.62 119 HIS A N 1
ATOM 888 C CA . HIS A 1 119 ? -6.918 -5.407 19.385 1.00 94.62 119 HIS A CA 1
ATOM 889 C C . HIS A 1 119 ? -7.805 -4.519 18.494 1.00 94.62 119 HIS A C 1
ATOM 891 O O . HIS A 1 119 ? -9.003 -4.776 18.349 1.00 94.62 119 HIS A O 1
ATOM 897 N N . ALA A 1 120 ? -7.229 -3.474 17.888 1.00 92.38 120 ALA A N 1
ATOM 898 C CA . ALA A 1 120 ? -7.931 -2.645 16.919 1.00 92.38 120 ALA A CA 1
ATOM 899 C C . ALA A 1 120 ? -8.631 -3.504 15.854 1.00 92.38 120 ALA A C 1
ATOM 901 O O . ALA A 1 120 ? -8.090 -4.491 15.336 1.00 92.38 120 ALA A O 1
ATOM 902 N N . ARG A 1 121 ? -9.854 -3.112 15.506 1.00 87.44 121 ARG A N 1
ATOM 903 C CA . ARG A 1 121 ? -10.662 -3.812 14.504 1.00 87.44 121 ARG A CA 1
ATOM 904 C C . ARG A 1 121 ? -10.300 -3.373 13.092 1.00 87.44 121 ARG A C 1
ATOM 906 O O . ARG A 1 121 ? -10.268 -4.220 12.201 1.00 87.44 121 ARG A O 1
ATOM 913 N N . ALA A 1 122 ? -9.977 -2.091 12.915 1.00 82.88 122 ALA A N 1
ATOM 914 C CA . ALA A 1 122 ? -9.658 -1.482 11.629 1.00 82.88 122 ALA A CA 1
ATOM 915 C C . ALA A 1 122 ? -8.716 -0.275 11.776 1.00 82.88 122 ALA A C 1
ATOM 917 O O . ALA A 1 122 ? -8.656 0.341 12.840 1.00 82.88 122 ALA A O 1
ATOM 918 N N . ILE A 1 123 ? -8.038 0.082 10.680 1.00 84.69 123 ILE A N 1
ATOM 919 C CA . ILE A 1 123 ? -7.261 1.322 10.512 1.00 84.69 123 ILE A CA 1
ATOM 920 C C . ILE A 1 123 ? -7.610 1.985 9.171 1.00 84.69 123 ILE A C 1
ATOM 922 O O . ILE A 1 123 ? -8.016 1.295 8.229 1.00 84.69 123 ILE A O 1
ATOM 926 N N . SER A 1 124 ? -7.452 3.301 9.059 1.00 79.25 124 SER A N 1
ATOM 927 C CA . SER A 1 124 ? -7.556 4.054 7.802 1.00 79.25 124 SER A CA 1
ATOM 928 C C . SER A 1 124 ? -6.230 4.068 7.031 1.00 79.25 124 SER A C 1
ATOM 930 O O . SER A 1 124 ? -5.261 3.407 7.406 1.00 79.25 124 SER A O 1
ATOM 932 N N . ALA A 1 125 ? -6.185 4.838 5.942 1.00 77.00 125 ALA A N 1
ATOM 933 C CA . ALA A 1 125 ? -4.927 5.326 5.393 1.00 77.00 125 ALA A CA 1
ATOM 934 C C . ALA A 1 125 ? -4.213 6.234 6.401 1.00 77.00 125 ALA A C 1
ATOM 936 O O . ALA A 1 125 ? -4.871 6.918 7.189 1.00 77.00 125 ALA A O 1
ATOM 937 N N . LEU A 1 126 ? -2.885 6.259 6.335 1.00 81.06 126 LEU A N 1
ATOM 938 C CA . LEU A 1 126 ? -2.057 7.197 7.075 1.00 81.06 126 LEU A CA 1
ATOM 939 C C . LEU A 1 126 ? -1.801 8.419 6.192 1.00 81.06 126 LEU A C 1
ATOM 941 O O . LEU A 1 126 ? -1.218 8.295 5.117 1.00 81.06 126 LEU A O 1
ATOM 945 N N . THR A 1 127 ? -2.234 9.589 6.643 1.00 76.88 127 THR A N 1
ATOM 946 C CA . THR A 1 127 ? -2.081 10.851 5.909 1.00 76.88 127 THR A CA 1
ATOM 947 C C . THR A 1 127 ? -1.166 11.810 6.652 1.00 76.88 127 THR A C 1
ATOM 949 O O . THR A 1 127 ? -1.037 11.737 7.874 1.00 76.88 127 THR A O 1
ATOM 952 N N . VAL A 1 128 ? -0.560 12.735 5.914 1.00 76.44 128 VAL A N 1
ATOM 953 C CA . VAL A 1 128 ? 0.200 13.861 6.462 1.00 76.44 128 VAL A CA 1
ATOM 954 C C . VAL A 1 128 ? -0.485 15.146 6.010 1.00 76.44 128 VAL A C 1
ATOM 956 O O . VAL A 1 128 ? -0.959 15.217 4.873 1.00 76.44 128 VAL A O 1
ATOM 959 N N . ASN A 1 129 ? -0.550 16.152 6.882 1.00 73.62 129 ASN A N 1
ATOM 960 C CA . ASN A 1 129 ? -1.032 17.481 6.499 1.00 73.62 129 ASN A CA 1
ATOM 961 C C . ASN A 1 129 ? -0.240 18.043 5.314 1.00 73.62 129 ASN A C 1
ATOM 963 O O . ASN A 1 129 ? 0.924 17.699 5.110 1.00 73.62 129 ASN A O 1
ATOM 967 N N . ALA A 1 130 ? -0.852 18.970 4.576 1.00 69.31 130 ALA A N 1
ATOM 968 C CA . ALA A 1 130 ? -0.219 19.619 3.429 1.00 69.31 130 ALA A CA 1
ATOM 969 C C . ALA A 1 130 ? 1.102 20.334 3.778 1.00 69.31 130 ALA A C 1
ATOM 971 O O . ALA A 1 130 ? 2.013 20.375 2.958 1.00 69.31 130 ALA A O 1
ATOM 972 N N . ASP A 1 131 ? 1.221 20.864 4.996 1.00 74.88 131 ASP A N 1
ATOM 973 C CA . ASP A 1 131 ? 2.438 21.498 5.521 1.00 74.88 131 ASP A CA 1
ATOM 974 C C . ASP A 1 131 ? 3.473 20.487 6.053 1.00 74.88 131 ASP A C 1
ATOM 976 O O . ASP A 1 131 ? 4.555 20.870 6.496 1.00 74.88 131 ASP A O 1
ATOM 980 N N . GLY A 1 132 ? 3.155 19.192 6.035 1.00 77.81 132 GLY A N 1
ATOM 981 C CA . GLY A 1 132 ? 4.020 18.138 6.539 1.00 77.81 132 GLY A CA 1
ATOM 982 C C . GLY A 1 132 ? 4.096 18.044 8.065 1.00 77.81 132 GLY A C 1
ATOM 983 O O . GLY A 1 132 ? 4.921 17.271 8.548 1.00 77.81 132 GLY A O 1
ATOM 984 N N . SER A 1 133 ? 3.308 18.816 8.826 1.00 83.56 133 SER A N 1
ATOM 985 C CA . SER A 1 133 ? 3.523 19.015 10.272 1.00 83.56 133 SER A CA 1
ATOM 986 C C . SER A 1 133 ? 2.910 17.942 11.170 1.00 83.56 133 SER A C 1
ATOM 988 O O . SER A 1 133 ? 3.396 17.715 12.277 1.00 83.56 133 SER A O 1
ATOM 990 N N . SER A 1 134 ? 1.868 17.243 10.713 1.00 84.19 134 SER A N 1
ATOM 991 C CA . SER A 1 134 ? 1.228 16.199 11.516 1.00 84.19 134 SER A CA 1
ATOM 992 C C . SER A 1 134 ? 0.784 14.999 10.699 1.00 84.19 134 SER A C 1
ATOM 994 O O . SER A 1 134 ? 0.200 15.155 9.623 1.00 84.19 134 SER A O 1
ATOM 996 N N . PHE A 1 135 ? 0.972 13.814 11.271 1.00 86.31 135 PHE A N 1
ATOM 997 C CA . PHE A 1 135 ? 0.279 12.605 10.858 1.00 86.31 135 PHE A CA 1
ATOM 998 C C . PHE A 1 135 ? -1.166 12.617 11.322 1.00 86.31 135 PHE A C 1
ATOM 1000 O O . PHE A 1 135 ? -1.478 13.098 12.416 1.00 86.31 135 PHE A O 1
ATOM 1007 N N . ARG A 1 136 ? -2.021 12.001 10.509 1.00 82.44 136 ARG A N 1
ATOM 1008 C CA . ARG A 1 136 ? -3.394 11.670 10.864 1.00 82.44 136 ARG A CA 1
ATOM 1009 C C . ARG A 1 136 ? -3.733 10.258 10.412 1.00 82.44 136 ARG A C 1
ATOM 1011 O O . ARG A 1 136 ? -3.394 9.843 9.302 1.00 82.44 136 ARG A O 1
ATOM 1018 N N . LEU A 1 137 ? -4.390 9.534 11.300 1.00 83.06 137 LEU A N 1
ATOM 1019 C CA . LEU A 1 137 ? -4.891 8.182 11.113 1.00 83.06 137 LEU A CA 1
ATOM 1020 C C . LEU A 1 137 ? -6.219 8.089 11.859 1.00 83.06 137 LEU A C 1
ATOM 1022 O O . LEU A 1 137 ? -6.456 8.789 12.840 1.00 83.06 137 LEU A O 1
ATOM 1026 N N . ALA A 1 138 ? -7.071 7.177 11.439 1.00 81.62 138 ALA A N 1
ATOM 1027 C CA . ALA A 1 138 ? -8.203 6.756 12.226 1.00 81.62 138 ALA A CA 1
ATOM 1028 C C . ALA A 1 138 ? -8.199 5.244 12.420 1.00 81.62 138 ALA A C 1
ATOM 1030 O O . ALA A 1 138 ? -7.702 4.484 11.585 1.00 81.62 138 ALA A O 1
ATOM 1031 N N . ALA A 1 139 ? -8.759 4.811 13.540 1.00 85.25 139 ALA A N 1
ATOM 1032 C CA . ALA A 1 139 ? -8.846 3.409 13.911 1.00 85.25 139 ALA A CA 1
ATOM 1033 C C . ALA A 1 139 ? -10.219 3.090 14.500 1.00 85.25 139 ALA A C 1
ATOM 1035 O O . ALA A 1 139 ? -10.965 3.988 14.886 1.00 85.25 139 ALA A O 1
ATOM 1036 N N . VAL A 1 140 ? -10.545 1.803 14.583 1.00 84.44 140 VAL A N 1
ATOM 1037 C CA . VAL A 1 140 ? -11.700 1.322 15.347 1.00 84.44 140 VAL A CA 1
ATOM 1038 C C . VAL A 1 140 ? -11.206 0.489 16.515 1.00 84.44 140 VAL A C 1
ATOM 1040 O O . VAL A 1 140 ? -10.452 -0.470 16.326 1.00 84.44 140 VAL A O 1
ATOM 1043 N N . SER A 1 141 ? -11.625 0.867 17.718 1.00 88.69 141 SER A N 1
ATOM 1044 C CA . SER A 1 141 ? -11.269 0.187 18.959 1.00 88.69 141 SER A CA 1
ATOM 1045 C C . SER A 1 141 ? -11.891 -1.218 19.036 1.00 88.69 141 SER A C 1
ATOM 1047 O O . SER A 1 141 ? -12.822 -1.535 18.285 1.00 88.69 141 SER A O 1
ATOM 1049 N N . PRO A 1 142 ? -11.445 -2.073 19.974 1.00 89.81 142 PRO A N 1
ATOM 1050 C CA . PRO A 1 142 ? -12.073 -3.378 20.207 1.00 89.81 142 PRO A CA 1
ATOM 1051 C C . PRO A 1 142 ? -13.572 -3.274 20.527 1.00 89.81 142 PRO A C 1
ATOM 1053 O O . PRO A 1 142 ? -14.346 -4.157 20.163 1.00 89.81 142 PRO A O 1
ATOM 1056 N N . ALA A 1 143 ? -13.988 -2.173 21.162 1.00 88.50 143 ALA A N 1
ATOM 1057 C CA . ALA A 1 143 ? -15.374 -1.905 21.535 1.00 88.50 143 ALA A CA 1
ATOM 1058 C C . ALA A 1 143 ? -16.239 -1.361 20.379 1.00 88.50 143 ALA A C 1
ATOM 1060 O O . ALA A 1 143 ? -17.441 -1.188 20.561 1.00 88.50 143 ALA A O 1
ATOM 1061 N N . GLY A 1 144 ? -15.666 -1.105 19.194 1.00 80.25 144 GLY A N 1
ATOM 1062 C CA . GLY A 1 144 ? -16.394 -0.502 18.067 1.00 80.25 144 GLY A CA 1
ATOM 1063 C C . GLY A 1 144 ? -16.508 1.026 18.141 1.00 80.25 144 GLY A C 1
ATOM 1064 O O . GLY A 1 144 ? -17.398 1.620 17.535 1.00 80.25 144 GLY A O 1
ATOM 1065 N N . GLU A 1 145 ? -15.623 1.678 18.893 1.00 82.50 145 GLU A N 1
ATOM 1066 C CA . GLU A 1 145 ? -15.517 3.139 18.909 1.00 82.50 145 GLU A CA 1
ATOM 1067 C C . GLU A 1 145 ? -14.563 3.596 17.801 1.00 82.50 145 GLU A C 1
ATOM 1069 O O . GLU A 1 145 ? -13.472 3.040 17.644 1.00 82.50 145 GLU A O 1
ATOM 1074 N N . ALA A 1 146 ? -14.966 4.604 17.030 1.00 80.88 146 ALA A N 1
ATOM 1075 C CA . ALA A 1 146 ? -14.093 5.268 16.075 1.00 80.88 146 ALA A CA 1
ATOM 1076 C C . ALA A 1 146 ? -13.130 6.193 16.824 1.00 80.88 146 ALA A C 1
ATOM 1078 O O . ALA A 1 146 ? -13.546 6.991 17.662 1.00 80.88 146 ALA A O 1
ATOM 1079 N N . LEU A 1 147 ? -11.850 6.119 16.481 1.00 84.88 147 LEU A N 1
ATOM 1080 C CA . LEU A 1 147 ? -10.780 6.900 17.087 1.00 84.88 147 LEU A CA 1
ATOM 1081 C C . LEU A 1 147 ? -10.098 7.754 16.020 1.00 84.88 147 LEU A C 1
ATOM 1083 O O . LEU A 1 147 ? -9.794 7.262 14.930 1.00 84.88 147 LEU A O 1
ATOM 1087 N N . ARG A 1 148 ? -9.815 9.011 16.356 1.00 85.00 148 ARG A N 1
ATOM 1088 C CA . ARG A 1 148 ? -8.922 9.909 15.620 1.00 85.00 148 ARG A CA 1
ATOM 1089 C C . ARG A 1 148 ? -7.550 9.861 16.280 1.00 85.00 148 ARG A C 1
ATOM 1091 O O . ARG A 1 148 ? -7.443 10.038 17.488 1.00 85.00 148 ARG A O 1
ATOM 1098 N N . LEU A 1 149 ? -6.516 9.624 15.487 1.00 89.31 149 LEU A N 1
AT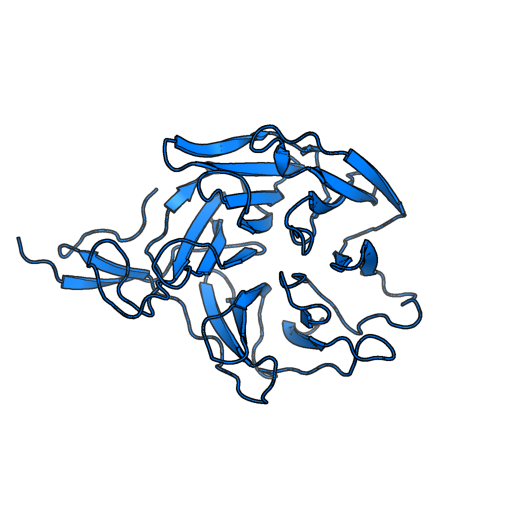OM 1099 C CA . LEU A 1 149 ? -5.131 9.564 15.925 1.00 89.31 149 LEU A CA 1
ATOM 1100 C C . LEU A 1 149 ? -4.340 10.655 15.207 1.00 89.31 149 LEU A C 1
ATOM 1102 O O . LEU A 1 149 ? -4.316 10.698 13.975 1.00 89.31 149 LEU A O 1
ATOM 1106 N N . THR A 1 150 ? -3.679 11.522 15.968 1.00 89.56 150 THR A N 1
ATOM 1107 C CA . THR A 1 150 ? -2.815 12.580 15.426 1.00 89.56 150 THR A CA 1
ATOM 1108 C C . THR A 1 150 ? -1.457 12.581 16.113 1.00 89.56 150 THR A C 1
ATOM 1110 O O . THR A 1 150 ? -1.363 12.303 17.303 1.00 89.56 150 THR A O 1
ATOM 1113 N N . ALA A 1 151 ? -0.394 12.882 15.372 1.00 91.94 151 ALA A N 1
ATOM 1114 C CA . ALA A 1 151 ? 0.953 13.019 15.925 1.00 91.94 151 ALA A CA 1
ATOM 1115 C C . ALA A 1 151 ? 1.730 14.098 15.173 1.00 91.94 151 ALA A C 1
ATOM 1117 O O . ALA A 1 151 ? 1.596 14.223 13.957 1.00 91.94 151 ALA A O 1
ATOM 1118 N N . GLN A 1 152 ? 2.554 14.870 15.879 1.00 91.12 152 GLN A N 1
ATOM 1119 C CA . GLN A 1 152 ? 3.404 15.895 15.267 1.00 91.12 152 GLN A CA 1
ATOM 1120 C C . GLN A 1 152 ? 4.641 15.249 14.632 1.00 91.12 152 GLN A C 1
ATOM 1122 O O . GLN A 1 152 ? 5.339 14.469 15.277 1.00 91.12 152 GLN A O 1
ATOM 1127 N N . THR A 1 153 ? 4.939 15.582 13.376 1.00 87.44 153 THR A N 1
ATOM 1128 C CA . THR A 1 153 ? 6.079 15.010 12.634 1.00 87.44 153 THR A CA 1
ATOM 1129 C C . THR A 1 153 ? 7.426 15.551 13.109 1.00 87.44 153 THR A C 1
ATOM 1131 O O . THR A 1 153 ? 8.458 14.931 12.872 1.00 87.44 153 THR A O 1
ATOM 1134 N N . THR A 1 154 ? 7.438 16.678 13.820 1.00 86.62 154 THR A N 1
ATOM 1135 C CA . THR A 1 154 ? 8.659 17.325 14.321 1.00 86.62 154 THR A CA 1
ATOM 1136 C C . THR A 1 154 ? 9.403 16.502 15.373 1.00 86.62 154 THR A C 1
ATOM 1138 O O . THR A 1 154 ? 10.610 16.672 15.522 1.00 86.62 154 THR A O 1
ATOM 1141 N N . SER A 1 155 ? 8.721 15.582 16.062 1.00 85.44 155 SER A N 1
ATOM 1142 C CA . SER A 1 155 ? 9.327 14.693 17.067 1.00 85.44 155 SER A CA 1
ATOM 1143 C C . SER A 1 155 ? 9.810 13.357 16.490 1.00 85.44 155 SER A C 1
ATOM 1145 O O . SER A 1 155 ? 10.203 12.458 17.233 1.00 85.44 155 SER A O 1
ATOM 1147 N N . TYR A 1 156 ? 9.769 13.178 15.167 1.00 87.00 156 TYR A N 1
ATOM 1148 C CA . TYR A 1 156 ? 10.078 11.895 14.543 1.00 87.00 156 TYR A CA 1
ATOM 1149 C C . TYR A 1 156 ? 11.519 11.418 14.839 1.00 87.00 156 TYR A C 1
ATOM 1151 O O . TYR A 1 156 ? 12.453 12.217 14.748 1.00 87.00 156 TYR A O 1
ATOM 1159 N N . PRO A 1 157 ? 11.746 10.120 15.149 1.00 87.12 157 PRO A N 1
ATOM 1160 C CA . PRO A 1 157 ? 10.789 9.001 15.133 1.00 87.12 157 PRO A CA 1
ATOM 1161 C C . PRO A 1 157 ? 10.006 8.785 16.435 1.00 87.12 157 PRO A C 1
ATOM 1163 O O . PRO A 1 157 ? 9.198 7.855 16.504 1.00 87.12 157 PRO A O 1
ATOM 1166 N N . HIS A 1 158 ? 10.221 9.607 17.458 1.00 88.38 158 HIS A N 1
ATOM 1167 C CA . HIS A 1 158 ? 9.580 9.496 18.766 1.00 88.38 158 HIS A CA 1
ATOM 1168 C C . HIS A 1 158 ? 8.256 10.267 18.768 1.00 88.38 158 HIS A C 1
ATOM 1170 O O . HIS A 1 158 ? 8.164 11.402 19.224 1.00 88.38 158 HIS A O 1
ATOM 1176 N N . LEU A 1 159 ? 7.239 9.648 18.172 1.00 90.25 159 LEU A N 1
ATOM 1177 C CA . LEU A 1 159 ? 5.916 10.242 18.022 1.00 90.25 159 LEU A CA 1
ATOM 1178 C C . LEU A 1 159 ? 5.059 10.030 19.270 1.00 90.25 159 LEU A C 1
ATOM 1180 O O . LEU A 1 159 ? 4.802 8.888 19.653 1.00 90.25 159 LEU A O 1
ATOM 1184 N N . ASP A 1 160 ? 4.538 11.127 19.811 1.00 91.69 160 ASP A N 1
ATOM 1185 C CA . ASP A 1 160 ? 3.452 11.112 20.786 1.00 91.69 160 ASP A CA 1
ATOM 1186 C C . ASP A 1 160 ? 2.115 11.207 20.044 1.00 91.69 160 ASP A C 1
ATOM 1188 O O . ASP A 1 160 ? 1.796 12.224 19.422 1.00 91.69 160 ASP A O 1
ATOM 1192 N N . TRP A 1 161 ? 1.343 10.120 20.081 1.00 93.25 161 TRP A N 1
ATOM 1193 C CA . TRP A 1 161 ? 0.036 10.046 19.436 1.00 93.25 161 TRP A CA 1
ATOM 1194 C C . TRP A 1 161 ? -1.062 10.541 20.377 1.00 93.25 161 TRP A C 1
ATOM 1196 O O . TRP A 1 161 ? -1.316 9.946 21.424 1.00 93.25 161 TRP A O 1
ATOM 1206 N N . LEU A 1 162 ? -1.758 11.600 19.971 1.00 93.31 162 LEU A N 1
ATOM 1207 C CA . LEU A 1 162 ? -3.020 12.016 20.567 1.00 93.31 162 LEU A CA 1
ATOM 1208 C C . LEU A 1 162 ? -4.146 11.157 19.983 1.00 93.31 162 LEU A C 1
ATOM 1210 O O . LEU A 1 162 ? -4.343 11.134 18.767 1.00 93.31 162 LEU A O 1
ATOM 1214 N N . ILE A 1 163 ? -4.868 10.454 20.856 1.00 92.25 163 ILE A N 1
ATOM 1215 C CA . ILE A 1 163 ? -5.959 9.541 20.503 1.00 92.25 163 ILE A CA 1
ATOM 1216 C C . ILE A 1 163 ? -7.256 10.100 21.083 1.00 92.25 163 ILE A C 1
ATOM 1218 O O . ILE A 1 163 ? -7.392 10.221 22.300 1.00 92.25 163 ILE A O 1
ATOM 1222 N N . GLU A 1 164 ? -8.211 10.418 20.218 1.00 85.56 164 GLU A N 1
ATOM 1223 C CA . GLU A 1 164 ? -9.473 11.057 20.592 1.00 85.56 164 GLU A CA 1
ATOM 1224 C C . GLU A 1 164 ? -10.673 10.266 20.056 1.00 85.56 164 GLU A C 1
ATOM 1226 O O . GLU A 1 164 ? -10.633 9.784 18.918 1.00 85.56 164 GLU A O 1
ATOM 1231 N N . PRO A 1 165 ? -11.771 10.155 20.822 1.00 83.81 165 PRO A N 1
ATOM 1232 C CA . PRO A 1 165 ? -13.036 9.643 20.314 1.00 83.81 165 PRO A CA 1
ATOM 1233 C C . PRO A 1 165 ? -13.530 10.424 19.093 1.00 83.81 165 PRO A C 1
ATOM 1235 O O . PRO A 1 165 ? -13.523 11.656 19.071 1.00 83.81 165 PRO A O 1
ATOM 1238 N N . ALA A 1 166 ? -14.013 9.704 18.085 1.00 73.94 166 ALA A N 1
ATOM 1239 C CA . ALA A 1 166 ? -14.568 10.260 16.851 1.00 73.94 166 ALA A CA 1
ATOM 1240 C C . ALA A 1 166 ? -16.003 9.773 16.560 1.00 73.94 166 ALA A C 1
ATOM 1242 O O . ALA A 1 166 ? -16.536 10.048 15.486 1.00 73.94 166 ALA A O 1
ATOM 1243 N N . GLY A 1 167 ? -16.636 9.072 17.509 1.00 68.25 167 GLY A N 1
ATOM 1244 C CA . GLY A 1 167 ? -17.984 8.505 17.387 1.00 68.25 167 GLY A CA 1
ATOM 1245 C C . GLY A 1 167 ? -17.982 6.975 17.413 1.00 68.25 167 GLY A C 1
ATOM 1246 O O . GLY A 1 167 ? -17.005 6.356 17.817 1.00 68.25 167 GLY A O 1
ATOM 1247 N N . ASN A 1 168 ? -19.075 6.350 16.972 1.00 63.50 168 ASN A N 1
ATOM 1248 C CA . ASN A 1 168 ? -19.195 4.888 16.908 1.00 63.50 168 ASN A CA 1
ATOM 1249 C C . ASN A 1 168 ? -18.991 4.390 15.470 1.00 63.50 168 ASN A C 1
ATOM 1251 O O . ASN A 1 168 ? -19.541 4.978 14.538 1.00 63.50 168 ASN A O 1
ATOM 1255 N N . ALA A 1 169 ? -18.247 3.294 15.292 1.00 59.91 169 ALA A N 1
ATOM 1256 C CA . ALA A 1 169 ? -18.063 2.633 14.000 1.00 59.91 169 ALA A CA 1
ATOM 1257 C C . ALA A 1 169 ? -17.916 1.113 14.165 1.00 59.91 169 ALA A C 1
ATOM 1259 O O . ALA A 1 169 ? -17.057 0.620 14.891 1.00 59.91 169 ALA A O 1
ATOM 1260 N N . THR A 1 170 ? -18.739 0.355 13.447 1.00 50.16 170 THR A N 1
ATOM 1261 C CA . THR A 1 170 ? -18.825 -1.108 13.544 1.00 50.16 170 THR A CA 1
ATOM 1262 C C . THR A 1 170 ? -17.728 -1.830 12.750 1.00 50.16 170 THR A C 1
ATOM 1264 O O . THR A 1 170 ? -17.132 -2.753 13.307 1.00 50.16 170 THR A O 1
ATOM 1267 N N . GLU A 1 171 ? -17.402 -1.411 11.510 1.00 48.56 171 GLU A N 1
ATOM 1268 C CA . GLU A 1 171 ? -16.403 -2.104 10.647 1.00 48.56 171 GLU A CA 1
ATOM 1269 C C . GLU A 1 171 ? -15.476 -1.216 9.751 1.00 48.56 171 GLU A C 1
ATOM 1271 O O . GLU A 1 171 ? -14.496 -1.733 9.221 1.00 48.56 171 GLU A O 1
ATOM 1276 N N . ALA A 1 172 ? -15.678 0.119 9.716 1.00 46.62 172 ALA A N 1
ATOM 1277 C CA . ALA A 1 172 ? -14.795 1.211 9.205 1.00 46.62 172 ALA A CA 1
ATOM 1278 C C . ALA A 1 172 ? -14.642 1.487 7.683 1.00 46.62 172 ALA A C 1
ATOM 1280 O O . ALA A 1 172 ? -14.330 0.583 6.922 1.00 46.62 172 ALA A O 1
ATOM 1281 N N . VAL A 1 173 ? -14.648 2.780 7.288 1.00 48.94 173 VAL A N 1
ATOM 1282 C CA . VAL A 1 173 ? -13.468 3.561 6.819 1.00 48.94 173 VAL A CA 1
ATOM 1283 C C . VAL A 1 173 ? -13.619 5.030 7.245 1.00 48.94 173 VAL A C 1
ATOM 1285 O O . VAL A 1 173 ? -14.566 5.712 6.877 1.00 48.94 173 VAL A O 1
ATOM 1288 N N . VAL A 1 174 ? -12.653 5.562 7.987 1.00 49.25 174 VAL A N 1
ATOM 1289 C CA . VAL A 1 174 ? -12.608 6.985 8.345 1.00 49.25 174 VAL A CA 1
ATOM 1290 C C . VAL A 1 174 ? -11.618 7.695 7.425 1.00 49.25 174 VAL A C 1
ATOM 1292 O O . VAL A 1 174 ? -10.462 7.287 7.326 1.00 49.25 174 VAL A O 1
ATOM 1295 N N . LEU A 1 175 ? -12.080 8.733 6.734 1.00 51.50 175 LEU A N 1
ATOM 1296 C CA . LEU A 1 175 ? -11.244 9.665 5.988 1.00 51.50 175 LEU A CA 1
ATOM 1297 C C . LEU A 1 175 ? -10.857 10.800 6.912 1.00 51.50 175 LEU A C 1
ATOM 1299 O O . LEU A 1 175 ? -11.732 11.472 7.453 1.00 51.50 175 LEU A O 1
ATOM 1303 N N . ASP A 1 176 ? -9.566 11.060 7.023 1.00 42.50 176 ASP A N 1
ATOM 1304 C CA . ASP A 1 176 ? -9.116 12.415 7.286 1.00 42.50 176 ASP A CA 1
ATOM 1305 C C . ASP A 1 176 ? -8.856 13.053 5.922 1.00 42.50 176 ASP A C 1
ATOM 1307 O O . ASP A 1 176 ? -8.013 12.583 5.150 1.00 42.50 176 ASP A O 1
ATOM 1311 N N . VAL A 1 177 ? -9.666 14.044 5.556 1.00 46.25 177 VAL A N 1
ATOM 1312 C CA . VAL A 1 177 ? -9.402 14.845 4.363 1.00 46.25 177 VAL A CA 1
ATOM 1313 C C . VAL A 1 177 ? -8.423 15.944 4.775 1.00 46.25 177 VAL A C 1
ATOM 1315 O O . VAL A 1 177 ? -8.518 16.494 5.868 1.00 46.25 177 VAL A O 1
ATOM 1318 N N . ALA A 1 178 ? -7.459 16.261 3.906 1.00 39.41 178 ALA A N 1
ATOM 1319 C CA . ALA A 1 178 ? -6.334 17.160 4.191 1.00 39.41 178 ALA A CA 1
ATOM 1320 C C . ALA A 1 178 ? -6.719 18.542 4.778 1.00 39.41 178 ALA A C 1
ATOM 1322 O O . ALA A 1 178 ? -5.888 19.176 5.426 1.00 39.41 178 ALA A O 1
ATOM 1323 N N . ASP A 1 179 ? -7.974 18.976 4.629 1.00 42.84 179 ASP A N 1
ATOM 1324 C CA . ASP A 1 179 ? -8.535 20.202 5.213 1.00 42.84 179 ASP A CA 1
ATOM 1325 C C . ASP A 1 179 ? -8.863 20.102 6.722 1.00 42.84 179 ASP A C 1
ATOM 1327 O O . ASP A 1 179 ? -9.297 21.086 7.318 1.00 42.84 179 ASP A O 1
ATOM 1331 N N . GLY A 1 180 ? -8.663 18.947 7.371 1.00 35.47 180 GLY A N 1
ATOM 1332 C CA . GLY A 1 180 ? -9.047 18.756 8.781 1.00 35.47 180 GLY A CA 1
ATOM 1333 C C . GLY A 1 180 ? -10.484 18.298 8.984 1.00 35.47 180 GLY A C 1
ATOM 1334 O O . GLY A 1 180 ? -10.903 18.113 10.131 1.00 35.47 180 GLY A O 1
ATOM 1335 N N . SER A 1 181 ? -11.242 18.088 7.904 1.00 38.97 181 SER A N 1
ATOM 1336 C CA . SER A 1 181 ? -12.569 17.496 7.992 1.00 38.97 181 SER A CA 1
ATOM 1337 C C . SER A 1 181 ? -12.474 15.970 8.057 1.00 38.97 181 SER A C 1
ATOM 1339 O O . SER A 1 181 ? -11.912 15.303 7.186 1.00 38.97 181 SER A O 1
ATOM 1341 N N . LEU A 1 182 ? -13.048 15.404 9.123 1.00 39.44 182 LEU A N 1
ATOM 1342 C CA . LEU A 1 182 ? -13.223 13.964 9.240 1.00 39.44 182 LEU A CA 1
ATOM 1343 C C . LEU A 1 182 ? -14.424 13.551 8.385 1.00 39.44 182 LEU A C 1
ATOM 1345 O O . LEU A 1 182 ? -15.576 13.809 8.737 1.00 39.44 182 LEU A O 1
ATOM 1349 N N . GLY A 1 183 ? -14.163 12.909 7.253 1.00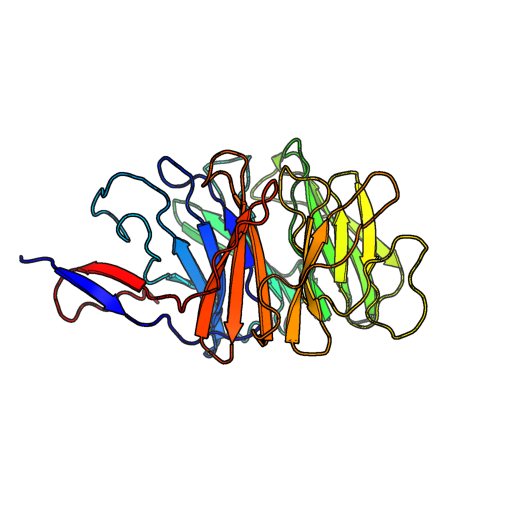 45.28 183 GLY A N 1
ATOM 1350 C CA . GLY A 1 183 ? -15.182 12.207 6.487 1.00 45.28 183 GLY A CA 1
ATOM 1351 C C . GLY A 1 183 ? -15.333 10.795 7.039 1.00 45.28 183 GLY A C 1
ATOM 1352 O O . GLY A 1 183 ? -14.640 9.885 6.600 1.00 45.28 183 GLY A O 1
ATOM 1353 N N . MET A 1 184 ? -16.214 10.581 8.014 1.00 41.78 184 MET A N 1
ATOM 1354 C CA . MET A 1 184 ? -16.497 9.228 8.499 1.00 41.78 184 MET A CA 1
ATOM 1355 C C . MET A 1 184 ? -17.379 8.487 7.483 1.00 41.78 184 MET A C 1
ATOM 1357 O O . MET A 1 184 ? -18.543 8.837 7.295 1.00 41.78 184 MET A O 1
ATOM 1361 N N . LEU A 1 185 ? -16.839 7.454 6.837 1.00 44.16 185 LEU A N 1
ATOM 1362 C CA . LEU A 1 185 ? -17.610 6.476 6.072 1.00 44.16 185 LEU A CA 1
ATOM 1363 C C . LEU A 1 185 ? -17.902 5.290 7.006 1.00 44.16 185 LEU A C 1
ATOM 1365 O O . LEU A 1 185 ? -17.075 4.404 7.229 1.00 44.16 185 LEU A O 1
ATOM 1369 N N . VAL A 1 186 ? -19.089 5.300 7.615 1.00 41.94 186 VAL A N 1
ATOM 1370 C CA . VAL A 1 186 ? -19.601 4.138 8.352 1.00 41.94 186 VAL A CA 1
ATOM 1371 C C . VAL A 1 186 ? -20.138 3.152 7.322 1.00 41.94 186 VAL A C 1
ATOM 1373 O O . VAL A 1 186 ? -21.073 3.463 6.590 1.00 41.94 186 VAL A O 1
ATOM 1376 N N . ALA A 1 187 ? -19.542 1.966 7.256 1.00 37.84 187 ALA A N 1
ATOM 1377 C CA . ALA A 1 187 ? -19.987 0.873 6.400 1.00 37.84 187 ALA A CA 1
ATOM 1378 C C . ALA A 1 187 ? -21.206 0.128 6.987 1.00 37.84 187 ALA A C 1
ATOM 1380 O O . ALA A 1 187 ? -21.256 -1.092 6.915 1.00 37.84 187 ALA A O 1
ATOM 1381 N N . ASP A 1 188 ? -22.183 0.845 7.554 1.00 32.62 188 ASP A N 1
ATOM 1382 C CA . ASP A 1 188 ? -23.486 0.266 7.893 1.00 32.62 188 ASP A CA 1
ATOM 1383 C C . ASP A 1 188 ? -24.536 0.766 6.899 1.00 32.62 188 ASP A C 1
ATOM 1385 O O . ASP A 1 188 ? -24.532 1.920 6.474 1.00 32.62 188 ASP A O 1
ATOM 1389 N N . HIS A 1 189 ? -25.441 -0.135 6.517 1.00 32.72 189 HIS A N 1
ATOM 1390 C CA . HIS A 1 189 ? -26.457 -0.011 5.464 1.00 32.72 189 HIS A CA 1
ATOM 1391 C C . HIS A 1 189 ? -27.440 1.173 5.566 1.00 32.72 189 HIS A C 1
ATOM 1393 O O . HIS A 1 189 ? -28.406 1.236 4.802 1.00 32.72 189 HIS A O 1
ATOM 1399 N N . VAL A 1 190 ? -27.255 2.105 6.495 1.00 29.70 190 VAL A N 1
ATOM 1400 C CA . VAL A 1 190 ? -28.236 3.132 6.817 1.00 29.70 190 VAL A CA 1
ATOM 1401 C C . VAL A 1 190 ? -27.511 4.434 7.147 1.00 29.70 190 VAL A C 1
ATOM 1403 O O . VAL A 1 190 ? -26.761 4.513 8.110 1.00 29.70 190 VAL A O 1
ATOM 1406 N N . SER A 1 191 ? -27.817 5.472 6.369 1.00 29.95 191 SER A N 1
ATOM 1407 C CA . SER A 1 191 ? -27.449 6.885 6.553 1.00 29.95 191 SER A CA 1
ATOM 1408 C C . SER A 1 191 ? -26.042 7.320 6.116 1.00 29.95 191 SER A C 1
ATOM 1410 O O . SER A 1 191 ? -25.069 7.349 6.859 1.00 29.95 191 SER A O 1
ATOM 1412 N N . THR A 1 192 ? -25.977 7.793 4.876 1.00 37.84 192 THR A N 1
ATOM 1413 C CA . THR A 1 192 ? -24.962 8.734 4.408 1.00 37.84 192 THR A CA 1
ATOM 1414 C C . THR A 1 192 ? -25.338 10.163 4.827 1.00 37.84 192 THR A C 1
ATOM 1416 O O . THR A 1 192 ? -26.444 10.595 4.483 1.00 37.84 192 THR A O 1
ATOM 1419 N N . PRO A 1 193 ? -24.466 10.944 5.494 1.00 34.62 193 PRO A N 1
ATOM 1420 C CA . PRO A 1 193 ? -24.626 12.396 5.571 1.00 34.62 193 PRO A CA 1
ATOM 1421 C C . PRO A 1 193 ? -24.719 13.005 4.161 1.00 34.62 193 PRO A C 1
ATOM 1423 O O . PRO A 1 193 ? -24.234 12.420 3.188 1.00 34.62 193 PRO A O 1
ATOM 1426 N N . ALA A 1 194 ? -25.323 14.188 4.031 1.00 30.00 194 ALA A N 1
ATOM 1427 C CA . ALA A 1 194 ? -25.290 14.937 2.775 1.00 30.00 194 ALA A CA 1
ATOM 1428 C C . ALA A 1 194 ? -23.829 15.118 2.317 1.00 30.00 194 ALA A C 1
ATOM 1430 O O . ALA A 1 194 ? -23.001 15.614 3.078 1.00 30.00 194 ALA A O 1
ATOM 1431 N N . GLY A 1 195 ? -23.508 14.680 1.095 1.00 38.75 195 GLY A N 1
ATOM 1432 C CA . GLY A 1 195 ? -22.133 14.664 0.591 1.00 38.75 195 GLY A CA 1
ATOM 1433 C C . GLY A 1 195 ? -21.331 13.400 0.919 1.00 38.75 195 GLY A C 1
ATOM 1434 O O . GLY A 1 195 ? -20.111 13.471 0.914 1.00 38.75 195 GLY A O 1
ATOM 1435 N N . ALA A 1 196 ? -21.954 12.251 1.196 1.00 40.88 196 ALA A N 1
ATOM 1436 C CA . ALA A 1 196 ? -21.226 10.983 1.257 1.00 40.88 196 ALA A CA 1
ATOM 1437 C C . ALA A 1 196 ? -20.963 10.382 -0.131 1.00 40.88 196 ALA A C 1
ATOM 1439 O O . ALA A 1 196 ? -21.712 10.590 -1.086 1.00 40.88 196 ALA A O 1
ATOM 1440 N N . VAL A 1 197 ? -19.912 9.572 -0.206 1.00 42.69 197 VAL A N 1
ATOM 1441 C CA . VAL A 1 197 ? -19.522 8.828 -1.401 1.00 42.69 197 VAL A CA 1
ATOM 1442 C C . VAL A 1 197 ? -20.363 7.542 -1.474 1.00 42.69 197 VAL A C 1
ATOM 1444 O O . VAL A 1 197 ? -20.324 6.761 -0.525 1.00 42.69 197 VAL A O 1
ATOM 1447 N N . PRO A 1 198 ? -21.127 7.281 -2.552 1.00 35.38 198 PRO A N 1
ATOM 1448 C CA . PRO A 1 198 ? -21.900 6.039 -2.675 1.00 35.38 198 PRO A CA 1
ATOM 1449 C C . PRO A 1 198 ? -21.020 4.766 -2.639 1.00 35.38 198 PRO A C 1
ATOM 1451 O O . PRO A 1 198 ? -19.839 4.806 -2.958 1.00 35.38 198 PRO A O 1
ATOM 1454 N N . GLY A 1 199 ? -21.567 3.596 -2.309 1.00 37.81 199 GLY A N 1
ATOM 1455 C CA . GLY A 1 199 ? -20.857 2.311 -2.460 1.00 37.81 199 GLY A CA 1
ATOM 1456 C C . GLY A 1 199 ? -19.904 1.916 -1.320 1.00 37.81 199 GLY A C 1
ATOM 1457 O O . GLY A 1 199 ? -19.744 2.627 -0.335 1.00 37.81 199 GLY A O 1
ATOM 1458 N N . PHE A 1 200 ? -19.311 0.724 -1.447 1.00 37.06 200 PHE A N 1
ATOM 1459 C CA . PHE A 1 200 ? -18.328 0.195 -0.497 1.00 37.06 200 PHE A CA 1
ATOM 1460 C C . PHE A 1 200 ? -16.941 0.767 -0.824 1.00 37.06 200 PHE A C 1
ATOM 1462 O O . PHE A 1 200 ? -16.636 1.033 -1.985 1.00 37.06 200 PHE A O 1
ATOM 1469 N N . TRP A 1 201 ? -16.118 0.996 0.201 1.00 45.94 201 TRP A N 1
ATOM 1470 C CA . TRP A 1 201 ? -14.760 1.525 0.066 1.00 45.94 201 TRP A CA 1
ATOM 1471 C C . TRP A 1 201 ? -13.858 0.774 1.042 1.00 45.94 201 TRP A C 1
ATOM 1473 O O . TRP A 1 201 ? -13.922 1.010 2.239 1.00 45.94 201 TRP A O 1
ATOM 1483 N N . SER A 1 202 ? -13.031 -0.157 0.562 1.00 39.25 202 SER A N 1
ATOM 1484 C CA . SER A 1 202 ? -12.130 -0.934 1.430 1.00 39.25 202 SER A CA 1
ATOM 1485 C C . SER A 1 202 ? -10.880 -0.157 1.859 1.00 39.25 202 SER A C 1
ATOM 1487 O O . SER A 1 202 ? -10.267 -0.480 2.871 1.00 39.25 202 SER A O 1
ATOM 1489 N N . THR A 1 203 ? -10.484 0.854 1.088 1.00 41.62 203 THR A N 1
ATOM 1490 C CA . THR A 1 203 ? -9.431 1.834 1.386 1.00 41.62 203 THR A CA 1
ATOM 1491 C C . THR A 1 203 ? -9.856 3.156 0.806 1.00 41.62 203 THR A C 1
ATOM 1493 O O . THR A 1 203 ? -10.509 3.184 -0.233 1.00 41.62 203 THR A O 1
ATOM 1496 N N . VAL A 1 204 ? -9.387 4.234 1.406 1.00 45.22 204 VAL A N 1
ATOM 1497 C CA . VAL A 1 204 ? -9.367 5.526 0.755 1.00 45.22 204 VAL A CA 1
ATOM 1498 C C . VAL A 1 204 ? -8.081 6.201 1.179 1.00 45.22 204 VAL A C 1
ATOM 1500 O O . VAL A 1 204 ? -7.871 6.447 2.363 1.00 45.22 204 VAL A O 1
ATOM 1503 N N . ASN A 1 205 ? -7.219 6.470 0.209 1.00 47.41 205 ASN A N 1
ATOM 1504 C CA . ASN A 1 205 ? -6.015 7.240 0.444 1.00 47.41 205 ASN A CA 1
ATOM 1505 C C . ASN A 1 205 ? -6.333 8.688 0.095 1.00 47.41 205 ASN A C 1
ATOM 1507 O O . ASN A 1 205 ? -6.565 9.009 -1.071 1.00 47.41 205 ASN A O 1
ATOM 1511 N N . GLY A 1 206 ? -6.354 9.549 1.115 1.00 45.53 206 GLY A N 1
ATOM 1512 C CA . GLY A 1 206 ? -6.143 10.969 0.898 1.00 45.53 206 GLY A CA 1
ATOM 1513 C C . GLY A 1 206 ? -4.799 11.104 0.204 1.00 45.53 206 GLY A C 1
ATOM 1514 O O . GLY A 1 206 ? -3.758 10.728 0.737 1.00 45.53 206 GLY A O 1
ATOM 1515 N N . VAL A 1 207 ? -4.832 11.537 -1.041 1.00 47.75 207 VAL A N 1
ATOM 1516 C CA . VAL A 1 207 ? -3.621 11.761 -1.797 1.00 47.75 207 VAL A CA 1
ATOM 1517 C C . VAL A 1 207 ? -2.920 12.984 -1.210 1.00 47.75 207 VAL A C 1
ATOM 1519 O O . VAL A 1 207 ? -3.478 14.081 -1.238 1.00 47.75 207 VAL A O 1
ATOM 1522 N N . SER A 1 208 ? -1.682 12.825 -0.740 1.00 42.09 208 SER A N 1
ATOM 1523 C CA . SER A 1 208 ? -0.863 13.969 -0.330 1.00 42.09 208 SER A CA 1
ATOM 1524 C C . SER A 1 208 ? -0.783 15.000 -1.468 1.00 42.09 208 SER A C 1
ATOM 1526 O O . SER A 1 208 ? -0.453 14.668 -2.609 1.00 42.09 208 SER A O 1
ATOM 1528 N N . GLY A 1 209 ? -1.185 16.241 -1.186 1.00 42.91 209 GLY A N 1
ATOM 1529 C CA . GLY A 1 209 ? -1.182 17.349 -2.144 1.00 42.91 209 GLY A CA 1
ATOM 1530 C C . GLY A 1 209 ? -2.320 17.380 -3.179 1.00 42.91 209 GLY A C 1
ATOM 1531 O O . GLY A 1 209 ? -2.370 18.335 -3.950 1.00 42.91 209 GLY A O 1
ATOM 1532 N N . ALA A 1 210 ? -3.230 16.393 -3.244 1.00 46.34 210 ALA A N 1
ATOM 1533 C CA . ALA A 1 210 ? -4.515 16.551 -3.947 1.00 46.34 210 ALA A CA 1
ATOM 1534 C C . ALA A 1 210 ? -5.672 16.461 -2.965 1.00 46.34 210 ALA A C 1
ATOM 1536 O O . ALA A 1 210 ? -6.148 15.378 -2.619 1.00 46.34 210 ALA A O 1
ATOM 1537 N N . GLU A 1 211 ? -6.194 17.621 -2.606 1.00 54.69 211 GLU A N 1
ATOM 1538 C CA . GLU A 1 211 ? -7.559 17.701 -2.124 1.00 54.69 211 GLU A CA 1
ATOM 1539 C C . GLU A 1 211 ? -8.489 17.063 -3.173 1.00 54.69 211 GLU A C 1
ATOM 1541 O O . GLU A 1 211 ? -8.431 17.379 -4.361 1.00 54.69 211 GLU A O 1
ATOM 1546 N N . GLY A 1 212 ? -9.325 16.117 -2.737 1.00 63.91 212 GLY A N 1
ATOM 1547 C CA . GLY A 1 212 ? -10.484 15.698 -3.513 1.00 63.91 212 GLY A CA 1
ATOM 1548 C C . GLY A 1 212 ? -10.339 14.511 -4.459 1.00 63.91 212 GLY A C 1
ATOM 1549 O O . GLY A 1 212 ? -10.978 14.545 -5.496 1.00 63.91 212 GLY A O 1
ATOM 1550 N N . HIS A 1 213 ? -9.605 13.446 -4.124 1.00 73.75 213 HIS A N 1
ATOM 1551 C CA . HIS A 1 213 ? -9.675 12.174 -4.866 1.00 73.75 213 HIS A CA 1
ATOM 1552 C C . HIS A 1 213 ? -9.739 10.962 -3.938 1.00 73.75 213 HIS A C 1
ATOM 1554 O O . HIS A 1 213 ? -8.993 10.909 -2.963 1.00 73.75 213 HIS A O 1
ATOM 1560 N N . LEU A 1 214 ? -10.575 9.974 -4.271 1.00 76.38 214 LEU A N 1
ATOM 1561 C CA . LEU A 1 214 ? -10.697 8.697 -3.564 1.00 76.38 214 LEU A CA 1
ATOM 1562 C C . LEU A 1 214 ? -10.656 7.528 -4.543 1.00 76.38 214 LEU A C 1
ATOM 1564 O O . LEU A 1 214 ? -11.260 7.585 -5.614 1.00 76.38 214 LEU A O 1
ATOM 1568 N N . VAL A 1 215 ? -10.000 6.443 -4.130 1.00 79.06 215 VAL A N 1
ATOM 1569 C CA . VAL A 1 215 ? -9.978 5.154 -4.836 1.00 79.06 215 VAL A CA 1
ATOM 1570 C C . VAL A 1 215 ? -10.339 4.046 -3.853 1.00 79.06 215 VAL A C 1
ATOM 1572 O O . VAL A 1 215 ? -9.695 3.935 -2.812 1.00 79.06 215 VAL A O 1
ATOM 1575 N N . GLY A 1 216 ? -11.328 3.222 -4.196 1.00 78.69 216 GLY A N 1
ATOM 1576 C CA . GLY A 1 216 ? -11.821 2.116 -3.370 1.00 78.69 216 GLY A CA 1
ATOM 1577 C C . GLY A 1 216 ? -12.409 0.979 -4.201 1.00 78.69 216 GLY A C 1
ATOM 1578 O O . GLY A 1 216 ? -12.147 0.883 -5.400 1.00 78.69 216 GLY A O 1
ATOM 1579 N N . ILE A 1 217 ? -13.180 0.101 -3.554 1.00 77.19 217 ILE A N 1
ATOM 1580 C CA . ILE A 1 217 ? -13.784 -1.090 -4.166 1.00 77.19 217 ILE A CA 1
ATOM 1581 C C . ILE A 1 217 ? -15.248 -1.199 -3.752 1.00 77.19 217 ILE A C 1
ATOM 1583 O O . ILE A 1 217 ? -15.515 -1.306 -2.557 1.00 77.19 217 ILE A O 1
ATOM 1587 N N . ASP A 1 218 ? -16.168 -1.250 -4.718 1.00 73.06 218 ASP A N 1
ATOM 1588 C CA . ASP A 1 218 ? -17.599 -1.424 -4.444 1.00 73.06 218 ASP A CA 1
ATOM 1589 C C . ASP A 1 218 ? -17.980 -2.849 -3.984 1.00 73.06 218 ASP A C 1
ATOM 1591 O O . ASP A 1 218 ? -17.166 -3.771 -3.958 1.00 73.06 218 ASP A O 1
ATOM 1595 N N . ALA A 1 219 ? -19.265 -3.060 -3.664 1.00 71.81 219 ALA A N 1
ATOM 1596 C CA . ALA A 1 219 ? -19.789 -4.357 -3.205 1.00 71.81 219 ALA A CA 1
ATOM 1597 C C . ALA A 1 219 ? -19.580 -5.502 -4.208 1.00 71.81 219 ALA A C 1
ATOM 1599 O O . ALA A 1 219 ? -19.693 -6.674 -3.857 1.00 71.81 219 ALA A O 1
ATOM 1600 N N . ARG A 1 220 ? -19.359 -5.167 -5.482 1.00 76.62 220 ARG A N 1
ATOM 1601 C CA . ARG A 1 220 ? -19.166 -6.129 -6.564 1.00 76.62 220 ARG A CA 1
ATOM 1602 C C . ARG A 1 220 ? -17.690 -6.421 -6.790 1.00 76.62 220 ARG A C 1
ATOM 1604 O O . ARG A 1 220 ? -17.395 -7.230 -7.662 1.00 76.62 220 ARG A O 1
ATOM 1611 N N . GLY A 1 221 ? -16.776 -5.791 -6.053 1.00 78.44 221 GLY A N 1
ATOM 1612 C CA . GLY A 1 221 ? -15.339 -5.936 -6.255 1.00 78.44 221 GLY A CA 1
ATOM 1613 C C . GLY A 1 221 ? -14.777 -5.023 -7.350 1.00 78.44 221 GLY A C 1
ATOM 1614 O O . GLY A 1 221 ? -13.653 -5.258 -7.795 1.00 78.44 221 GLY A O 1
ATOM 1615 N N . CYS A 1 222 ? -15.529 -4.031 -7.838 1.00 85.31 222 CYS A N 1
ATOM 1616 C CA . CYS A 1 222 ? -15.062 -3.106 -8.874 1.00 85.31 222 CYS A CA 1
ATOM 1617 C C . CYS A 1 222 ? -14.281 -1.946 -8.262 1.00 85.31 222 CYS A C 1
ATOM 1619 O O . CYS A 1 222 ? -14.720 -1.361 -7.276 1.00 85.31 222 CYS A O 1
ATOM 1621 N N . VAL A 1 223 ? -13.179 -1.544 -8.901 1.00 86.12 223 VAL A N 1
ATOM 1622 C CA . VAL A 1 223 ? -12.451 -0.332 -8.499 1.00 86.12 223 VAL A CA 1
ATOM 1623 C C . VAL A 1 223 ? -13.289 0.905 -8.820 1.00 86.12 223 VAL A C 1
ATOM 1625 O O . VAL A 1 223 ? -13.675 1.114 -9.975 1.00 86.12 223 VAL A O 1
ATOM 1628 N N . VAL A 1 224 ? -13.531 1.736 -7.807 1.00 80.69 224 VAL A N 1
ATOM 1629 C CA . VAL A 1 224 ? -14.282 2.990 -7.922 1.00 80.69 224 VAL A CA 1
ATOM 1630 C C . VAL A 1 224 ? -13.371 4.170 -7.633 1.00 80.69 224 VAL A C 1
ATOM 1632 O O . VAL A 1 224 ? -12.584 4.150 -6.688 1.00 80.69 224 VAL A O 1
ATOM 1635 N N . PHE A 1 225 ? -13.502 5.200 -8.458 1.00 81.25 225 PHE A N 1
ATOM 1636 C CA . PHE A 1 225 ? -12.848 6.487 -8.313 1.00 81.25 225 PHE A CA 1
ATOM 1637 C C . PHE A 1 225 ? -13.895 7.583 -8.105 1.00 81.25 225 PHE A C 1
ATOM 1639 O O . PHE A 1 225 ? -14.912 7.610 -8.803 1.00 81.25 225 PHE A O 1
ATOM 1646 N N . SER A 1 226 ? -13.651 8.485 -7.161 1.00 76.75 226 SER A N 1
ATOM 1647 C CA . SER A 1 226 ? -14.477 9.673 -6.932 1.00 76.75 226 SER A CA 1
ATOM 1648 C C . SER A 1 226 ? -13.574 10.884 -6.732 1.00 76.75 226 SER A C 1
ATOM 1650 O O . SER A 1 226 ? -12.493 10.767 -6.156 1.00 76.75 226 SER A O 1
ATOM 1652 N N . GLN A 1 227 ? -14.019 12.041 -7.213 1.00 75.31 227 GLN A N 1
ATOM 1653 C CA . GLN A 1 227 ? -13.325 13.315 -7.065 1.00 75.31 227 GLN A CA 1
ATOM 1654 C C . GLN A 1 227 ? -14.197 14.273 -6.240 1.00 75.31 227 GLN A C 1
ATOM 1656 O O . GLN A 1 227 ? -15.415 14.120 -6.194 1.00 75.31 227 GLN A O 1
ATOM 1661 N N . ARG A 1 228 ? -13.617 15.248 -5.542 1.00 70.25 228 ARG A N 1
ATOM 1662 C CA . ARG A 1 228 ? -14.364 16.283 -4.815 1.00 70.25 228 ARG A CA 1
ATOM 1663 C C . ARG A 1 228 ? -14.530 17.492 -5.724 1.00 70.25 228 ARG A C 1
ATOM 1665 O O . ARG A 1 228 ? -13.549 18.078 -6.166 1.00 70.25 228 ARG A O 1
ATOM 1672 N N . GLY A 1 229 ? -15.777 17.844 -6.011 1.00 65.06 229 GLY A N 1
ATOM 1673 C CA . GLY A 1 229 ? -16.150 19.094 -6.663 1.00 65.06 229 GLY A CA 1
ATOM 1674 C C . GLY A 1 229 ? -16.536 20.177 -5.651 1.00 65.06 229 GLY A C 1
ATOM 1675 O O . GLY A 1 229 ? -16.508 19.971 -4.436 1.00 65.06 229 GLY A O 1
ATOM 1676 N N . SER A 1 230 ? -16.962 21.334 -6.162 1.00 64.31 230 SER A N 1
ATOM 1677 C CA . SER A 1 230 ? -17.370 22.500 -5.360 1.00 64.31 230 SER A CA 1
ATOM 1678 C C . SER A 1 230 ? -18.599 22.260 -4.473 1.00 64.31 230 SER A C 1
ATOM 1680 O O . SER A 1 230 ? -18.762 22.932 -3.460 1.00 64.31 230 SER A O 1
ATOM 1682 N N . SER A 1 231 ? -19.455 21.298 -4.827 1.00 59.62 231 SER A N 1
ATOM 1683 C CA . SER A 1 231 ? -20.671 20.935 -4.087 1.00 59.62 231 SER A CA 1
ATOM 1684 C C . SER A 1 231 ? -20.541 19.630 -3.286 1.00 59.62 231 SER A C 1
ATOM 1686 O O . SER A 1 231 ? -21.554 19.078 -2.861 1.00 59.62 231 SER A O 1
ATOM 1688 N N . GLY A 1 232 ? -19.321 19.107 -3.112 1.00 61.56 232 GLY A N 1
ATOM 1689 C CA . GLY A 1 232 ? -19.053 17.812 -2.474 1.00 61.56 232 GLY A CA 1
ATOM 1690 C C . GLY A 1 232 ? -18.479 16.777 -3.444 1.00 61.56 232 GLY A C 1
ATOM 1691 O O . GLY A 1 232 ? -18.017 17.119 -4.530 1.00 61.56 232 GLY A O 1
ATOM 1692 N N . TRP A 1 233 ? -18.473 15.502 -3.052 1.00 64.94 233 TRP A N 1
ATOM 1693 C CA . TRP A 1 233 ? -17.984 14.417 -3.910 1.00 64.94 233 TRP A CA 1
ATOM 1694 C C . TRP A 1 233 ? -18.824 14.308 -5.188 1.00 64.94 233 TRP A C 1
ATOM 1696 O O . TRP A 1 233 ? -20.050 14.213 -5.136 1.00 64.94 233 TRP A O 1
ATOM 1706 N N . CYS A 1 234 ? -18.161 14.368 -6.340 1.00 63.31 234 CYS A N 1
ATOM 1707 C CA . CYS A 1 234 ? -18.776 14.245 -7.650 1.00 63.31 234 CYS A CA 1
ATOM 1708 C C . CYS A 1 234 ? -18.854 12.772 -8.095 1.00 63.31 234 CYS A C 1
ATOM 1710 O O . CYS A 1 234 ? -18.410 11.854 -7.395 1.00 63.31 234 CYS A O 1
ATOM 1712 N N . GLY A 1 235 ? -19.504 12.558 -9.244 1.00 62.81 235 GLY A N 1
ATOM 1713 C CA . GLY A 1 235 ? -19.909 11.246 -9.747 1.00 62.81 235 GLY A CA 1
ATOM 1714 C C . GLY A 1 235 ? -18.795 10.197 -9.750 1.00 62.81 235 GLY A C 1
ATOM 1715 O O . GLY A 1 235 ? -17.618 10.488 -9.947 1.00 62.81 235 GLY A O 1
ATOM 1716 N N . GLN A 1 236 ? -19.196 8.949 -9.527 1.00 72.62 236 GLN A N 1
ATOM 1717 C CA . GLN A 1 236 ? -18.284 7.818 -9.469 1.00 72.62 236 GLN A CA 1
ATOM 1718 C C . GLN A 1 236 ? -17.909 7.342 -10.861 1.00 72.62 236 GLN A C 1
ATOM 1720 O O . GLN A 1 236 ? -18.777 7.072 -11.692 1.00 72.62 236 GLN A O 1
ATOM 1725 N N . ARG A 1 237 ? -16.611 7.168 -11.087 1.00 81.00 237 ARG A N 1
ATOM 1726 C CA . ARG A 1 237 ? -16.085 6.493 -12.269 1.00 81.00 237 ARG A CA 1
ATOM 1727 C C . ARG A 1 237 ? -15.645 5.089 -11.885 1.00 81.00 237 ARG A C 1
ATOM 1729 O O . ARG A 1 237 ? -15.058 4.879 -10.828 1.00 81.00 237 ARG A O 1
ATOM 1736 N N . GLN A 1 238 ? -15.868 4.142 -12.788 1.00 86.56 238 GLN A N 1
ATOM 1737 C CA . GLN A 1 238 ? -15.228 2.831 -12.759 1.00 86.56 238 GLN A CA 1
ATOM 1738 C C . GLN A 1 238 ? -14.198 2.793 -13.891 1.00 86.56 238 GLN A C 1
ATOM 1740 O O . GLN A 1 238 ? -14.572 2.535 -15.034 1.00 86.56 238 GLN A O 1
ATOM 1745 N N . PRO A 1 239 ? -12.912 3.101 -13.623 1.00 87.31 239 PRO A N 1
ATOM 1746 C CA . PRO A 1 239 ? -11.882 3.129 -14.662 1.00 87.31 239 PRO A CA 1
ATOM 1747 C C . PRO A 1 239 ? -11.731 1.782 -15.376 1.00 87.31 239 PRO A C 1
ATOM 1749 O O . PRO A 1 239 ? -11.381 1.736 -16.553 1.00 87.31 239 PRO A O 1
ATOM 1752 N N . TRP A 1 240 ? -12.013 0.694 -14.651 1.00 92.12 240 TRP A N 1
ATOM 1753 C CA . TRP A 1 240 ? -11.883 -0.684 -15.114 1.00 92.12 240 TRP A CA 1
ATOM 1754 C C . TRP A 1 240 ? -13.128 -1.490 -14.697 1.00 92.12 240 TRP A C 1
ATOM 1756 O O . TRP A 1 240 ? -13.066 -2.246 -13.727 1.00 92.12 240 TRP A O 1
ATOM 1766 N N . PRO A 1 241 ? -14.273 -1.327 -15.390 1.00 88.56 241 PRO A N 1
ATOM 1767 C CA . PRO A 1 241 ? -15.567 -1.871 -14.956 1.00 88.56 241 PRO A CA 1
ATOM 1768 C C . PRO A 1 241 ? -15.618 -3.404 -14.925 1.00 88.56 241 PRO A C 1
ATOM 1770 O O . PRO A 1 241 ? -16.405 -3.979 -14.175 1.00 88.56 241 PRO A O 1
ATOM 1773 N N . ASP A 1 242 ? -14.749 -4.077 -15.680 1.00 91.12 242 ASP A N 1
ATOM 1774 C CA . ASP A 1 242 ? -14.660 -5.544 -15.726 1.00 91.12 242 ASP A CA 1
ATOM 1775 C C . ASP A 1 242 ? -13.621 -6.117 -14.749 1.00 91.12 242 ASP A C 1
ATOM 1777 O O . ASP A 1 242 ? -13.518 -7.332 -14.565 1.00 91.12 242 ASP A O 1
ATOM 1781 N N . LEU A 1 243 ? -12.833 -5.257 -14.097 1.00 91.56 243 LEU A N 1
ATOM 1782 C CA . LEU A 1 243 ? -11.810 -5.684 -13.154 1.00 91.56 243 LEU A CA 1
ATOM 1783 C C . LEU A 1 243 ? -12.446 -5.959 -11.788 1.00 91.56 243 LEU A C 1
ATOM 1785 O O . LEU A 1 243 ? -13.090 -5.094 -11.200 1.00 91.56 243 LEU A O 1
ATOM 1789 N N . ARG A 1 244 ? -12.254 -7.182 -11.286 1.00 89.88 244 ARG A N 1
ATOM 1790 C CA . ARG A 1 244 ? -12.698 -7.623 -9.956 1.00 89.88 244 ARG A CA 1
ATOM 1791 C C . ARG A 1 244 ? -11.499 -7.862 -9.056 1.00 89.88 244 ARG A C 1
ATOM 1793 O O . ARG A 1 244 ? -10.580 -8.583 -9.464 1.00 89.88 244 ARG A O 1
ATOM 1800 N N . VAL A 1 245 ? -11.496 -7.251 -7.876 1.00 92.69 245 VAL A N 1
ATOM 1801 C CA . VAL A 1 245 ? -10.344 -7.220 -6.965 1.00 92.69 245 VAL A CA 1
ATOM 1802 C C . VAL A 1 245 ? -10.770 -7.387 -5.510 1.00 92.69 245 VAL A C 1
ATOM 1804 O O . VAL A 1 245 ? -11.910 -7.099 -5.159 1.00 92.69 245 VAL A O 1
ATOM 1807 N N . ASP A 1 246 ? -9.832 -7.830 -4.675 1.00 88.12 246 ASP A N 1
ATOM 1808 C CA . ASP A 1 246 ? -10.077 -8.091 -3.253 1.00 88.12 246 ASP A CA 1
ATOM 1809 C C . ASP A 1 246 ? -9.625 -6.929 -2.356 1.00 88.12 246 ASP A C 1
ATOM 1811 O O . ASP A 1 246 ? -10.101 -6.775 -1.236 1.00 88.12 246 ASP A O 1
ATOM 1815 N N . ALA A 1 247 ? -8.639 -6.153 -2.813 1.00 88.12 247 ALA A N 1
ATOM 1816 C CA . ALA A 1 247 ? -8.096 -5.003 -2.097 1.00 88.12 247 ALA A CA 1
ATOM 1817 C C . ALA A 1 247 ? -7.451 -4.012 -3.075 1.00 88.12 247 ALA A C 1
ATOM 1819 O O . ALA A 1 247 ? -7.017 -4.395 -4.166 1.00 88.12 247 ALA A O 1
ATOM 1820 N N . VAL A 1 248 ? -7.385 -2.742 -2.678 1.00 87.56 248 VAL A N 1
ATOM 1821 C CA . VAL A 1 248 ? -6.773 -1.660 -3.455 1.00 87.56 248 VAL A CA 1
ATOM 1822 C C . VAL A 1 248 ? -5.917 -0.787 -2.543 1.00 87.56 248 VAL A C 1
ATOM 1824 O O . VAL A 1 248 ? -6.171 -0.700 -1.349 1.00 87.56 248 VAL A O 1
ATOM 1827 N N . ALA A 1 249 ? -4.881 -0.186 -3.112 1.00 89.25 249 ALA A N 1
ATOM 1828 C CA . ALA A 1 249 ? -4.081 0.883 -2.540 1.00 89.25 249 ALA A CA 1
ATOM 1829 C C . ALA A 1 249 ? -3.802 1.906 -3.642 1.00 89.25 249 ALA A C 1
ATOM 1831 O O . ALA A 1 249 ? -3.636 1.532 -4.805 1.00 89.25 249 ALA A O 1
ATOM 1832 N N . ALA A 1 250 ? -3.753 3.187 -3.293 1.00 87.31 250 ALA A N 1
ATOM 1833 C CA . ALA A 1 250 ? -3.542 4.247 -4.272 1.00 87.31 250 ALA A CA 1
ATOM 1834 C C . ALA A 1 250 ? -2.714 5.410 -3.723 1.00 87.31 250 ALA A C 1
ATOM 1836 O O . ALA A 1 250 ? -2.795 5.742 -2.550 1.00 87.31 250 ALA A O 1
ATOM 1837 N N . ALA A 1 251 ? -1.957 6.079 -4.573 1.00 85.25 251 ALA A N 1
ATOM 1838 C CA . ALA A 1 251 ? -1.271 7.318 -4.225 1.00 85.25 251 ALA A CA 1
ATOM 1839 C C . ALA A 1 251 ? -1.313 8.221 -5.450 1.00 85.25 251 ALA A C 1
ATOM 1841 O O . ALA A 1 251 ? -1.180 7.695 -6.556 1.00 85.25 251 ALA A O 1
ATOM 1842 N N . ARG A 1 252 ? -1.471 9.548 -5.301 1.00 82.19 252 ARG A N 1
ATOM 1843 C CA . ARG A 1 252 ? -1.049 10.417 -6.411 1.00 82.19 252 ARG A CA 1
ATOM 1844 C C . ARG A 1 252 ? 0.430 10.656 -6.352 1.00 82.19 252 ARG A C 1
ATOM 1846 O O . ARG A 1 252 ? 1.047 10.692 -5.292 1.00 82.19 252 ARG A O 1
ATOM 1853 N N . THR A 1 253 ? 0.946 10.770 -7.552 1.00 83.81 253 THR A N 1
ATOM 1854 C CA . THR A 1 253 ? 2.350 10.744 -7.846 1.00 83.81 253 THR A CA 1
ATOM 1855 C C . THR A 1 253 ? 2.627 11.848 -8.850 1.00 83.81 253 THR A C 1
ATOM 1857 O O . THR A 1 253 ? 1.739 12.297 -9.587 1.00 83.81 253 THR A O 1
ATOM 1860 N N . ASN A 1 254 ? 3.871 12.298 -8.875 1.00 81.88 254 ASN A N 1
ATOM 1861 C CA . ASN A 1 254 ? 4.366 13.296 -9.822 1.00 81.88 254 ASN A CA 1
ATOM 1862 C C . ASN A 1 254 ? 5.019 12.641 -11.060 1.00 81.88 254 ASN A C 1
ATOM 1864 O O . ASN A 1 254 ? 5.875 13.239 -11.711 1.00 81.88 254 ASN A O 1
ATOM 1868 N N . LEU A 1 255 ? 4.657 11.388 -11.364 1.00 83.06 255 LEU A N 1
ATOM 1869 C CA . LEU A 1 255 ? 5.331 10.589 -12.391 1.00 83.06 255 LEU A CA 1
ATOM 1870 C C . LEU A 1 255 ? 4.993 10.990 -13.832 1.00 83.06 255 LEU A C 1
ATOM 1872 O O . LEU A 1 255 ? 5.784 10.684 -14.724 1.00 83.06 255 LEU A O 1
ATOM 1876 N N . ASP A 1 256 ? 3.881 11.688 -14.048 1.00 78.00 256 ASP A N 1
ATOM 1877 C CA . ASP A 1 256 ? 3.483 12.256 -15.339 1.00 78.00 256 ASP A CA 1
ATOM 1878 C C . ASP A 1 256 ? 3.187 13.760 -15.168 1.00 78.00 256 ASP A C 1
ATOM 1880 O O . ASP A 1 256 ? 2.835 14.206 -14.070 1.00 78.00 256 ASP A O 1
ATOM 1884 N N . ASP A 1 257 ? 3.311 14.538 -16.246 1.00 67.69 257 ASP A N 1
ATOM 1885 C CA . ASP A 1 257 ? 2.996 15.972 -16.252 1.00 67.69 257 ASP A CA 1
ATOM 1886 C C . ASP A 1 257 ? 1.508 16.190 -15.893 1.00 67.69 257 ASP A C 1
ATOM 1888 O O . ASP A 1 257 ? 0.619 15.622 -16.527 1.00 67.69 257 ASP A O 1
ATOM 1892 N N . GLY A 1 258 ? 1.229 16.966 -14.836 1.00 66.44 258 GLY A N 1
ATOM 1893 C CA . GLY A 1 258 ? -0.118 17.147 -14.245 1.00 66.44 258 GLY A CA 1
ATOM 1894 C C . GLY A 1 258 ? -0.429 16.218 -13.057 1.00 66.44 258 GLY A C 1
ATOM 1895 O O . GLY A 1 258 ? -1.335 16.464 -12.257 1.00 66.44 258 GLY A O 1
ATOM 1896 N N . GLY A 1 259 ? 0.400 15.195 -12.851 1.00 76.06 259 GLY A N 1
ATOM 1897 C CA . GLY A 1 259 ? 0.218 14.193 -11.810 1.00 76.06 259 GLY A CA 1
ATOM 1898 C C . GLY A 1 259 ? -0.829 13.138 -12.173 1.00 76.06 259 GLY A C 1
ATOM 1899 O O . GLY A 1 259 ? -1.731 13.330 -12.993 1.00 76.06 259 GLY A O 1
ATOM 1900 N N . ARG A 1 260 ? -0.698 11.971 -11.549 1.00 87.00 260 ARG A N 1
ATOM 1901 C CA . ARG A 1 260 ? -1.597 10.829 -11.760 1.00 87.00 260 ARG A CA 1
ATOM 1902 C C . ARG A 1 260 ? -1.806 10.084 -10.458 1.00 87.00 260 ARG A C 1
ATOM 1904 O O . ARG A 1 260 ? -0.999 10.221 -9.546 1.00 87.00 260 ARG A O 1
ATOM 1911 N N . ILE A 1 261 ? -2.837 9.255 -10.390 1.00 87.50 261 ILE A N 1
ATOM 1912 C CA . ILE A 1 261 ? -3.061 8.337 -9.277 1.00 87.50 261 ILE A CA 1
ATOM 1913 C C . ILE A 1 261 ? -2.593 6.950 -9.696 1.00 87.50 261 ILE A C 1
ATOM 1915 O O . ILE A 1 261 ? -3.205 6.306 -10.551 1.00 87.50 261 ILE A O 1
ATOM 1919 N N . ASP A 1 262 ? -1.499 6.495 -9.095 1.00 92.88 262 ASP A N 1
ATOM 1920 C CA . ASP A 1 262 ? -1.035 5.120 -9.201 1.00 92.88 262 ASP A CA 1
ATOM 1921 C C . ASP A 1 262 ? -1.895 4.236 -8.297 1.00 92.88 262 ASP A C 1
ATOM 1923 O O . ASP A 1 262 ? -2.164 4.566 -7.142 1.00 92.88 262 ASP A O 1
ATOM 1927 N N . VAL A 1 263 ? -2.346 3.108 -8.845 1.00 92.94 263 VAL A N 1
ATOM 1928 C CA . VAL A 1 263 ? -3.263 2.179 -8.185 1.00 92.94 263 VAL A CA 1
ATOM 1929 C C . VAL A 1 263 ? -2.663 0.783 -8.210 1.00 92.94 263 VAL A C 1
ATOM 1931 O O . VAL A 1 263 ? -2.370 0.231 -9.275 1.00 92.94 263 VAL A O 1
ATOM 1934 N N . VAL A 1 264 ? -2.522 0.189 -7.030 1.00 95.94 264 VAL A N 1
ATOM 1935 C CA . VAL A 1 264 ? -2.177 -1.219 -6.857 1.00 95.94 264 VAL A CA 1
ATOM 1936 C C . VAL A 1 264 ? -3.409 -1.971 -6.376 1.00 95.94 264 VAL A C 1
ATOM 1938 O O . VAL A 1 264 ? -4.039 -1.581 -5.399 1.00 95.94 264 VAL A O 1
ATOM 1941 N N . VAL A 1 265 ? -3.751 -3.066 -7.049 1.00 95.56 265 VAL A N 1
ATOM 1942 C CA . VAL A 1 265 ? -4.856 -3.949 -6.656 1.00 95.56 265 VAL A CA 1
ATOM 1943 C C . VAL A 1 265 ? -4.350 -5.347 -6.332 1.00 95.56 265 VAL A C 1
ATOM 1945 O O . VAL A 1 265 ? -3.414 -5.840 -6.970 1.00 95.56 265 VAL A O 1
ATOM 1948 N N . ARG A 1 266 ? -5.008 -6.012 -5.381 1.00 96.44 266 ARG A N 1
ATOM 1949 C CA . ARG A 1 266 ? -4.796 -7.428 -5.066 1.00 96.44 266 ARG A CA 1
ATOM 1950 C C . ARG A 1 266 ? -5.911 -8.280 -5.673 1.00 96.44 266 ARG A C 1
ATOM 1952 O O . ARG A 1 266 ? -7.089 -7.953 -5.534 1.00 96.44 266 ARG A O 1
ATOM 1959 N N . ARG A 1 267 ? -5.534 -9.381 -6.328 1.00 95.81 267 ARG A N 1
ATOM 1960 C CA . ARG A 1 267 ? -6.445 -10.454 -6.766 1.00 95.81 267 ARG A CA 1
ATOM 1961 C C . ARG A 1 267 ? -5.863 -11.796 -6.338 1.00 95.81 267 ARG A C 1
ATOM 1963 O O . ARG A 1 267 ? -4.800 -12.185 -6.833 1.00 95.81 267 ARG A O 1
ATOM 1970 N N . GLY A 1 268 ? -6.538 -12.486 -5.426 1.00 95.88 268 GLY A N 1
ATOM 1971 C CA . GLY A 1 268 ? -5.984 -13.633 -4.714 1.00 95.88 268 GLY A CA 1
ATOM 1972 C C . GLY A 1 268 ? -4.655 -13.259 -4.058 1.00 95.88 268 GLY A C 1
ATOM 1973 O O . GLY A 1 268 ? -4.555 -12.232 -3.386 1.00 95.88 268 GLY A O 1
ATOM 1974 N N . ALA A 1 269 ? -3.621 -14.052 -4.327 1.00 97.50 269 ALA A N 1
ATOM 1975 C CA . ALA A 1 269 ? -2.277 -13.842 -3.796 1.00 97.50 269 ALA A CA 1
ATOM 1976 C C . ALA A 1 269 ? -1.388 -12.889 -4.627 1.00 97.50 269 ALA A C 1
ATOM 1978 O O . ALA A 1 269 ? -0.209 -12.728 -4.319 1.00 97.50 269 ALA A O 1
ATOM 1979 N N . ALA A 1 270 ? -1.906 -12.283 -5.705 1.00 98.12 270 ALA A N 1
ATOM 1980 C CA . ALA A 1 270 ? -1.110 -11.502 -6.656 1.00 98.12 270 ALA A CA 1
ATOM 1981 C C . ALA A 1 270 ? -1.463 -10.007 -6.660 1.00 98.12 270 ALA A C 1
ATOM 1983 O O . ALA A 1 270 ? -2.622 -9.623 -6.491 1.00 98.12 270 ALA A O 1
ATOM 1984 N N . LEU A 1 271 ? -0.458 -9.175 -6.952 1.00 98.44 271 LEU A N 1
ATOM 1985 C CA . LEU A 1 271 ? -0.581 -7.722 -7.081 1.00 98.44 271 LEU A CA 1
ATOM 1986 C C . LEU A 1 271 ? -0.509 -7.271 -8.543 1.00 98.44 271 LEU A C 1
ATOM 1988 O O . LEU A 1 271 ? 0.217 -7.845 -9.362 1.00 98.44 271 LEU A O 1
ATOM 1992 N N . TYR A 1 272 ? -1.258 -6.218 -8.857 1.00 98.38 272 TYR A N 1
ATOM 1993 C CA . TYR A 1 272 ? -1.339 -5.608 -10.180 1.00 98.38 272 TYR A CA 1
ATOM 1994 C C . TYR A 1 272 ? -1.238 -4.092 -10.043 1.00 98.38 272 TYR A C 1
ATOM 1996 O O . TYR A 1 272 ? -1.847 -3.524 -9.145 1.00 98.38 272 TYR A O 1
ATOM 2004 N N . HIS A 1 273 ? -0.512 -3.435 -10.945 1.00 97.75 273 HIS A N 1
ATOM 2005 C CA . HIS A 1 273 ? -0.286 -1.988 -10.929 1.00 97.75 273 HIS A CA 1
ATOM 2006 C C . HIS A 1 273 ? -0.830 -1.337 -12.198 1.00 97.75 273 HIS A C 1
ATOM 2008 O O . HIS A 1 273 ? -0.517 -1.764 -13.315 1.00 97.75 273 HIS A O 1
ATOM 2014 N N . GLY A 1 274 ? -1.660 -0.316 -12.015 1.00 95.62 274 GLY A N 1
ATOM 2015 C CA . GLY A 1 274 ? -2.197 0.566 -13.046 1.00 95.62 274 GLY A CA 1
ATOM 2016 C C . GLY A 1 274 ? -2.159 2.017 -12.574 1.00 95.62 274 GLY A C 1
ATOM 2017 O O . GLY A 1 274 ? -1.648 2.311 -11.495 1.00 95.62 274 GLY A O 1
ATOM 2018 N N . TRP A 1 275 ? -2.692 2.929 -13.376 1.00 93.62 275 TRP A N 1
ATOM 2019 C CA . TRP A 1 275 ? -2.815 4.336 -12.990 1.00 93.62 275 TRP A CA 1
ATOM 2020 C C . TRP A 1 275 ? -3.946 5.020 -13.754 1.00 93.62 275 TRP A C 1
ATOM 2022 O O . TRP A 1 275 ? -4.395 4.522 -14.789 1.00 93.62 275 TRP A O 1
ATOM 2032 N N . LEU A 1 276 ? -4.395 6.164 -13.253 1.00 88.75 276 LEU A N 1
ATOM 2033 C CA . LEU A 1 276 ? -5.292 7.081 -13.955 1.00 88.75 276 LEU A CA 1
ATOM 2034 C C . LEU A 1 276 ? -4.774 8.518 -13.837 1.00 88.75 276 LEU A C 1
ATOM 2036 O O . LEU A 1 276 ? -4.208 8.883 -12.809 1.00 88.75 276 LEU A O 1
ATOM 2040 N N . SER A 1 277 ? -4.932 9.319 -14.887 1.00 83.75 277 SER A N 1
ATOM 2041 C CA . SER A 1 277 ? -4.615 10.749 -14.830 1.00 83.75 277 SER A CA 1
ATOM 2042 C C . SER A 1 277 ? -5.634 11.482 -13.953 1.00 83.75 277 SER A C 1
ATOM 2044 O O . SER A 1 277 ? -6.804 11.101 -13.916 1.00 83.75 277 SER A O 1
ATOM 2046 N N . CYS A 1 278 ? -5.187 12.517 -13.237 1.00 73.38 278 CYS A N 1
ATOM 2047 C CA . CYS A 1 278 ? -6.085 13.381 -12.466 1.00 73.38 278 CYS A CA 1
ATOM 2048 C C . CYS A 1 278 ? -6.861 14.354 -13.368 1.00 73.38 278 CYS A C 1
ATOM 2050 O O . CYS A 1 278 ? -8.019 14.648 -13.096 1.00 73.38 278 CYS A O 1
ATOM 2052 N N . ASP A 1 279 ? -6.222 14.822 -14.444 1.00 71.06 279 ASP A N 1
ATOM 2053 C CA . ASP A 1 279 ? -6.730 15.919 -15.281 1.00 71.06 279 ASP A CA 1
ATOM 2054 C C . ASP A 1 279 ? -7.286 15.438 -16.631 1.00 71.06 279 ASP A C 1
ATOM 2056 O O . ASP A 1 279 ? -7.888 16.207 -17.379 1.00 71.06 279 ASP A O 1
ATOM 2060 N N . HIS A 1 280 ? -7.083 14.160 -16.963 1.00 68.00 280 HIS A N 1
ATOM 2061 C CA . HIS A 1 280 ? -7.452 13.580 -18.252 1.00 68.00 280 HIS A CA 1
ATOM 2062 C C . HIS A 1 280 ? -8.162 12.238 -18.080 1.00 68.00 280 HIS A C 1
ATOM 2064 O O . HIS A 1 280 ? -7.979 11.528 -17.095 1.00 68.00 280 HIS A O 1
ATOM 2070 N N . ASP A 1 281 ? -8.875 11.804 -19.120 1.00 75.94 281 ASP A N 1
ATOM 2071 C CA . ASP A 1 281 ? -9.517 10.486 -19.145 1.00 75.94 281 ASP A CA 1
ATOM 2072 C C . ASP A 1 281 ? -8.558 9.303 -19.334 1.00 75.94 281 ASP A C 1
ATOM 2074 O O . ASP A 1 281 ? -9.000 8.149 -19.395 1.00 75.94 281 ASP A O 1
ATOM 2078 N N . ALA A 1 282 ? -7.254 9.575 -19.416 1.00 86.00 282 ALA A N 1
ATOM 2079 C CA . ALA A 1 282 ? -6.221 8.577 -19.621 1.00 86.00 282 ALA A CA 1
ATOM 2080 C C . ALA A 1 282 ? -6.119 7.625 -18.423 1.00 86.00 282 ALA A C 1
ATOM 2082 O O . ALA A 1 282 ? -5.902 8.037 -17.283 1.00 86.00 282 ALA A O 1
ATOM 2083 N N . VAL A 1 283 ? -6.227 6.327 -18.706 1.00 90.88 283 VAL A N 1
ATOM 2084 C CA . VAL A 1 283 ? -6.083 5.259 -17.716 1.00 90.88 283 VAL A CA 1
ATOM 2085 C C . VAL A 1 283 ? -5.200 4.147 -18.265 1.00 90.88 283 VAL A C 1
ATOM 2087 O O . VAL A 1 283 ? -5.288 3.771 -19.436 1.00 90.88 283 VAL A O 1
ATOM 2090 N N . ARG A 1 284 ? -4.385 3.555 -17.398 1.00 93.75 284 ARG A N 1
ATOM 2091 C CA . ARG A 1 284 ? -3.651 2.319 -17.660 1.00 93.75 284 ARG A CA 1
ATOM 2092 C C . ARG A 1 284 ? -4.213 1.212 -16.783 1.00 93.75 284 ARG A C 1
ATOM 2094 O O . ARG A 1 284 ? -4.069 1.249 -15.564 1.00 93.75 284 ARG A O 1
ATOM 2101 N N . ALA A 1 285 ? -4.801 0.203 -17.422 1.00 95.06 285 ALA A N 1
ATOM 2102 C CA . ALA A 1 285 ? -5.329 -0.971 -16.734 1.00 95.06 285 ALA A CA 1
ATOM 2103 C C . ALA A 1 285 ? -4.249 -1.681 -15.889 1.00 95.06 285 ALA A C 1
ATOM 2105 O O . ALA A 1 285 ? -3.123 -1.847 -16.379 1.00 95.06 285 ALA A O 1
ATOM 2106 N N . PRO A 1 286 ? -4.581 -2.137 -14.663 1.00 96.88 286 PRO A N 1
ATOM 2107 C CA . PRO A 1 286 ? -3.656 -2.861 -13.810 1.00 96.88 286 PRO A CA 1
ATOM 2108 C C . PRO A 1 286 ? -3.078 -4.103 -14.482 1.00 96.88 286 PRO A C 1
ATOM 2110 O O . PRO A 1 286 ? -3.805 -4.989 -14.936 1.00 96.88 286 PRO A O 1
ATOM 2113 N N . ARG A 1 287 ? -1.747 -4.184 -14.523 1.00 97.38 287 ARG A N 1
ATOM 2114 C CA . ARG A 1 287 ? -1.001 -5.347 -15.023 1.00 97.38 287 ARG A CA 1
ATOM 2115 C C . ARG A 1 287 ? -0.273 -6.028 -13.879 1.00 97.38 287 ARG A C 1
ATOM 2117 O O . ARG A 1 287 ? 0.169 -5.356 -12.952 1.00 97.38 287 ARG A O 1
ATOM 2124 N N . ARG A 1 288 ? -0.142 -7.354 -13.958 1.00 97.88 288 ARG A N 1
ATOM 2125 C CA . ARG A 1 288 ? 0.513 -8.148 -12.914 1.00 97.88 288 ARG A CA 1
ATOM 2126 C C . ARG A 1 288 ? 1.926 -7.630 -12.665 1.00 97.88 288 ARG A C 1
ATOM 2128 O O . ARG A 1 288 ? 2.671 -7.383 -13.616 1.00 97.88 288 ARG A O 1
ATOM 2135 N N . ILE A 1 289 ? 2.270 -7.477 -11.393 1.00 98.25 289 ILE A N 1
ATOM 2136 C CA . ILE A 1 289 ? 3.589 -7.020 -10.975 1.00 98.25 289 ILE A CA 1
ATOM 2137 C C . ILE A 1 289 ? 4.567 -8.197 -10.981 1.00 98.25 289 ILE A C 1
ATOM 2139 O O . ILE A 1 289 ? 4.259 -9.289 -10.500 1.00 98.25 289 ILE A O 1
ATOM 2143 N N . TYR A 1 290 ? 5.758 -7.939 -11.514 1.00 97.94 290 TYR A N 1
ATOM 2144 C CA . TYR A 1 290 ? 6.906 -8.834 -11.461 1.00 97.94 290 TYR A CA 1
ATOM 2145 C C . TYR A 1 290 ? 8.100 -8.073 -10.897 1.00 97.94 290 TYR A C 1
ATOM 2147 O O . TYR A 1 290 ? 8.351 -6.932 -11.294 1.00 97.94 290 TYR A O 1
ATOM 2155 N N . ALA A 1 291 ? 8.853 -8.736 -10.028 1.00 97.56 291 ALA A N 1
ATOM 2156 C CA . ALA A 1 291 ? 10.167 -8.287 -9.613 1.00 97.56 291 ALA A CA 1
ATOM 2157 C C . ALA A 1 291 ? 11.125 -8.359 -10.799 1.00 97.56 291 ALA A C 1
ATOM 2159 O O . ALA A 1 291 ? 11.096 -9.334 -11.563 1.00 97.56 291 ALA A O 1
ATOM 2160 N N . ARG A 1 292 ? 11.989 -7.355 -10.946 1.00 97.25 292 ARG A N 1
ATOM 2161 C CA . ARG A 1 292 ? 13.086 -7.369 -11.916 1.00 97.25 292 ARG A CA 1
ATOM 2162 C C . ARG A 1 292 ? 14.344 -6.784 -11.309 1.00 97.25 292 ARG A C 1
ATOM 2164 O O . ARG A 1 292 ? 14.272 -5.778 -10.616 1.00 97.25 292 ARG A O 1
ATOM 2171 N N . ALA A 1 293 ? 15.490 -7.389 -11.588 1.00 95.31 293 ALA A N 1
ATOM 2172 C CA . ALA A 1 293 ? 16.786 -6.840 -11.205 1.00 95.31 293 ALA A CA 1
ATOM 2173 C C . ALA A 1 293 ? 17.904 -7.432 -12.062 1.00 95.31 293 ALA A C 1
ATOM 2175 O O . ALA A 1 293 ? 17.786 -8.541 -12.587 1.00 95.31 293 ALA A O 1
ATOM 2176 N N . TRP A 1 294 ? 19.004 -6.694 -12.157 1.00 94.12 294 TRP A N 1
ATOM 2177 C CA . TRP A 1 294 ? 20.263 -7.198 -12.682 1.00 94.12 294 TRP A CA 1
ATOM 2178 C C . TRP A 1 294 ? 20.914 -8.103 -11.628 1.00 94.12 294 TRP A C 1
ATOM 2180 O O . TRP A 1 294 ? 21.371 -7.617 -10.596 1.00 94.12 294 TRP A O 1
ATOM 2190 N N . ALA A 1 295 ? 20.939 -9.416 -11.864 1.00 93.25 295 ALA A N 1
ATOM 2191 C CA . ALA A 1 295 ? 21.525 -10.389 -10.940 1.00 93.25 295 ALA A CA 1
ATOM 2192 C C . ALA A 1 295 ? 22.176 -11.574 -11.674 1.00 93.25 295 ALA A C 1
ATOM 2194 O O . ALA A 1 295 ? 22.025 -11.744 -12.885 1.00 93.25 295 ALA A O 1
ATOM 2195 N N . GLN A 1 296 ? 22.928 -12.396 -10.940 1.00 93.81 296 GLN A N 1
ATOM 2196 C CA . GLN A 1 296 ? 23.449 -13.651 -11.481 1.00 93.81 296 GLN A CA 1
ATOM 2197 C C . GLN A 1 296 ? 22.310 -14.661 -11.661 1.00 93.81 296 GLN A C 1
ATOM 2199 O O . GLN A 1 296 ? 21.435 -14.729 -10.792 1.00 93.81 296 GLN A O 1
ATOM 2204 N N . PRO A 1 297 ? 22.320 -15.481 -12.725 1.00 92.38 297 PRO A N 1
ATOM 2205 C CA . PRO A 1 297 ? 21.346 -16.555 -12.895 1.00 92.38 297 PRO A CA 1
ATOM 2206 C C . PRO A 1 297 ? 21.199 -17.418 -11.631 1.00 92.38 297 PRO A C 1
ATOM 2208 O O . PRO A 1 297 ? 22.189 -17.769 -10.996 1.00 92.38 297 PRO A O 1
ATOM 2211 N N . GLY A 1 298 ? 19.958 -17.740 -11.257 1.00 89.62 298 GLY A N 1
ATOM 2212 C CA . GLY A 1 298 ? 19.645 -18.508 -10.043 1.00 89.62 298 GLY A CA 1
ATOM 2213 C C . GLY A 1 298 ? 19.569 -17.682 -8.750 1.00 89.62 298 GLY A C 1
ATOM 2214 O O . GLY A 1 298 ? 19.184 -18.220 -7.715 1.00 89.62 298 GLY A O 1
ATOM 2215 N N . THR A 1 299 ? 19.874 -16.381 -8.795 1.00 92.12 299 THR A N 1
ATOM 2216 C CA . THR A 1 299 ? 19.713 -15.481 -7.643 1.00 92.12 299 THR A CA 1
ATOM 2217 C C . THR A 1 299 ? 18.229 -15.213 -7.382 1.00 92.12 299 THR A C 1
ATOM 2219 O O . THR A 1 299 ? 17.520 -14.746 -8.274 1.00 92.12 299 THR A O 1
ATOM 2222 N N . SER A 1 300 ? 17.762 -15.461 -6.154 1.00 93.50 300 SER A N 1
ATOM 2223 C CA . SER A 1 300 ? 16.431 -15.018 -5.717 1.00 93.50 300 SER A CA 1
ATOM 2224 C C . SER A 1 300 ? 16.385 -13.495 -5.670 1.00 93.50 300 SER A C 1
ATOM 2226 O O . SER A 1 300 ? 17.265 -12.864 -5.082 1.00 93.50 300 SER A O 1
ATOM 2228 N N . LEU A 1 301 ? 15.346 -12.898 -6.255 1.00 94.38 301 LEU A N 1
ATOM 2229 C CA . LEU A 1 301 ? 15.167 -11.446 -6.192 1.00 94.38 301 LEU A CA 1
ATOM 2230 C C . LEU A 1 301 ? 14.578 -10.987 -4.852 1.00 94.38 301 LEU A C 1
ATOM 2232 O O . LEU A 1 301 ? 14.762 -9.834 -4.465 1.00 94.38 301 LEU A O 1
ATOM 2236 N N . HIS A 1 302 ? 13.889 -11.883 -4.146 1.00 93.50 302 HIS A N 1
ATOM 2237 C CA . HIS A 1 302 ? 13.239 -11.604 -2.868 1.00 93.50 302 HIS A CA 1
ATOM 2238 C C . HIS A 1 302 ? 14.216 -11.773 -1.712 1.00 93.50 302 HIS A C 1
ATOM 2240 O O . HIS A 1 302 ? 14.936 -12.776 -1.658 1.00 93.50 302 HIS A O 1
ATOM 2246 N N . ARG A 1 303 ? 14.201 -10.822 -0.776 1.00 89.56 303 ARG A N 1
ATOM 2247 C CA . ARG A 1 303 ? 15.034 -10.851 0.430 1.00 89.56 303 ARG A CA 1
ATOM 2248 C C . ARG A 1 303 ? 14.140 -11.037 1.652 1.00 89.56 303 ARG A C 1
ATOM 2250 O O . ARG A 1 303 ? 13.234 -10.234 1.863 1.00 89.56 303 ARG A O 1
ATOM 2257 N N . ARG A 1 304 ? 14.381 -12.111 2.400 1.00 79.81 304 ARG A N 1
ATOM 2258 C CA . ARG A 1 304 ? 13.771 -12.376 3.705 1.00 79.81 304 ARG A CA 1
ATOM 2259 C C . ARG A 1 304 ? 14.768 -12.084 4.810 1.00 79.81 304 ARG A C 1
ATOM 2261 O O . ARG A 1 304 ? 15.976 -12.252 4.527 1.00 79.81 304 ARG A O 1
#

Radius of gyration: 18.49 Å; chains: 1; bounding box: 59×41×41 Å

pLDDT: mean 81.18, std 18.18, range [29.7, 98.44]